Protein AF-A0A922LYB0-F1 (afdb_monomer_lite)

Structure (mmCIF, N/CA/C/O backbone):
data_AF-A0A922LYB0-F1
#
_entry.id   AF-A0A922LYB0-F1
#
loop_
_atom_site.group_PDB
_atom_site.id
_atom_site.type_symbol
_atom_site.label_atom_id
_atom_site.label_alt_id
_atom_site.label_comp_id
_atom_site.label_asym_id
_atom_site.label_entity_id
_atom_site.label_seq_id
_atom_site.pdbx_PDB_ins_code
_atom_site.Cartn_x
_atom_site.Cartn_y
_atom_site.Cartn_z
_atom_site.occupancy
_atom_site.B_iso_or_equiv
_atom_site.auth_seq_id
_atom_site.auth_comp_id
_atom_site.auth_asym_id
_atom_site.auth_atom_id
_atom_site.pdbx_PDB_model_num
ATOM 1 N N . MET A 1 1 ? 22.687 -4.982 12.455 1.00 31.92 1 MET A N 1
ATOM 2 C CA . MET A 1 1 ? 21.720 -4.476 11.458 1.00 31.92 1 MET A CA 1
ATOM 3 C C . MET A 1 1 ? 20.537 -5.424 11.428 1.00 31.92 1 MET A C 1
ATOM 5 O O . MET A 1 1 ? 20.722 -6.570 11.057 1.00 31.92 1 MET A O 1
ATOM 9 N N . HIS A 1 2 ? 19.371 -5.005 11.917 1.00 28.06 2 HIS A N 1
ATOM 10 C CA . HIS A 1 2 ? 18.140 -5.782 11.751 1.00 28.06 2 HIS A CA 1
ATOM 11 C C . HIS A 1 2 ? 17.464 -5.280 10.472 1.00 28.06 2 HIS A C 1
ATOM 13 O O . HIS A 1 2 ? 16.935 -4.170 10.468 1.00 28.06 2 HIS A O 1
ATOM 19 N N . SER A 1 3 ? 17.531 -6.056 9.390 1.00 25.55 3 SER A N 1
ATOM 20 C CA . SER A 1 3 ? 16.817 -5.765 8.145 1.00 25.55 3 SER A CA 1
ATOM 21 C C . SER A 1 3 ? 15.318 -5.923 8.392 1.00 25.55 3 SER A C 1
ATOM 23 O O . SER A 1 3 ? 14.852 -7.018 8.704 1.00 25.55 3 SER A O 1
ATOM 25 N N . ARG A 1 4 ? 14.558 -4.829 8.303 1.00 30.48 4 ARG A N 1
ATOM 26 C CA . ARG A 1 4 ? 13.092 -4.863 8.330 1.00 30.48 4 ARG A CA 1
ATOM 27 C C . ARG A 1 4 ? 12.594 -4.642 6.908 1.00 30.48 4 ARG A C 1
ATOM 29 O O . ARG A 1 4 ? 12.664 -3.530 6.399 1.00 30.48 4 ARG A O 1
ATOM 36 N N . PHE A 1 5 ? 12.122 -5.714 6.281 1.00 28.88 5 PHE A N 1
ATOM 37 C CA . PHE A 1 5 ? 11.333 -5.635 5.056 1.00 28.88 5 PHE A CA 1
ATOM 38 C C . PHE A 1 5 ? 9.981 -4.992 5.386 1.00 28.88 5 PHE A C 1
ATOM 40 O O . PHE A 1 5 ? 9.354 -5.355 6.384 1.00 28.88 5 PHE A O 1
ATOM 47 N N . ALA A 1 6 ? 9.549 -4.027 4.578 1.00 33.66 6 ALA A N 1
ATOM 48 C CA . ALA A 1 6 ? 8.238 -3.400 4.686 1.00 33.66 6 ALA A CA 1
ATOM 49 C C . ALA A 1 6 ? 7.441 -3.691 3.408 1.00 33.66 6 ALA A C 1
ATOM 51 O O . ALA A 1 6 ? 7.936 -3.476 2.305 1.00 33.66 6 ALA A O 1
ATOM 52 N N . ILE A 1 7 ? 6.221 -4.199 3.576 1.00 35.59 7 ILE A N 1
ATOM 53 C CA . ILE A 1 7 ? 5.242 -4.470 2.516 1.00 35.59 7 ILE A CA 1
ATOM 54 C C . ILE A 1 7 ? 4.120 -3.445 2.696 1.00 35.59 7 ILE A C 1
ATOM 56 O O . ILE A 1 7 ? 3.680 -3.235 3.830 1.00 35.59 7 ILE A O 1
ATOM 60 N N . TYR A 1 8 ? 3.676 -2.794 1.617 1.00 45.62 8 TYR A N 1
ATOM 61 C CA . TYR A 1 8 ? 2.630 -1.768 1.683 1.00 45.62 8 TYR A CA 1
ATOM 62 C C . TYR A 1 8 ? 1.372 -2.158 0.901 1.00 45.62 8 TYR A C 1
ATOM 64 O O . TYR A 1 8 ? 1.449 -2.764 -0.166 1.00 45.62 8 TYR A O 1
ATOM 72 N N . TRP A 1 9 ? 0.218 -1.780 1.456 1.00 37.12 9 TRP A N 1
ATOM 73 C CA . TRP A 1 9 ? -1.124 -2.136 0.997 1.00 37.12 9 TRP A CA 1
ATOM 74 C C . TRP A 1 9 ? -1.764 -0.965 0.237 1.00 37.12 9 TRP A C 1
ATOM 76 O O . TRP A 1 9 ? -1.878 0.131 0.787 1.00 37.12 9 TRP A O 1
ATOM 86 N N . ARG A 1 10 ? -2.239 -1.188 -0.997 1.00 45.41 10 ARG A N 1
ATOM 87 C CA . ARG A 1 10 ? -3.185 -0.285 -1.682 1.00 45.41 10 ARG A CA 1
ATOM 88 C C . ARG A 1 10 ? -4.601 -0.848 -1.478 1.00 45.41 10 ARG A C 1
ATOM 90 O O . ARG A 1 10 ? -4.897 -1.965 -1.894 1.00 45.41 10 ARG A O 1
ATOM 97 N N . ASN A 1 11 ? -5.464 -0.127 -0.765 1.00 40.22 11 ASN A N 1
ATOM 98 C CA . ASN A 1 11 ? -6.823 -0.597 -0.475 1.00 40.22 11 ASN A CA 1
ATOM 99 C C . ASN A 1 11 ? -7.626 -0.748 -1.774 1.00 40.22 11 ASN A C 1
ATOM 101 O O . ASN A 1 11 ? -7.844 0.242 -2.469 1.00 40.22 11 ASN A O 1
ATOM 105 N N . GLN A 1 12 ? -8.092 -1.963 -2.067 1.00 41.19 12 GLN A N 1
ATOM 106 C CA . GLN A 1 12 ? -9.251 -2.180 -2.934 1.00 41.19 12 GLN A CA 1
ATOM 107 C C . GLN A 1 12 ? -10.517 -2.147 -2.063 1.00 41.19 12 GLN A C 1
ATOM 109 O O . GLN A 1 12 ? -10.463 -2.435 -0.870 1.00 41.19 12 GLN A O 1
ATOM 114 N N . GLY A 1 13 ? -11.611 -1.640 -2.622 1.00 40.03 13 GLY A N 1
ATOM 115 C CA . GLY A 1 13 ? -12.689 -0.998 -1.870 1.00 40.03 13 GLY A CA 1
ATOM 116 C C . GLY A 1 13 ? -13.503 -1.849 -0.920 1.00 40.03 13 GLY A C 1
ATOM 117 O O . GLY A 1 13 ? -13.759 -3.013 -1.182 1.00 40.03 13 GLY A O 1
ATOM 118 N N . MET A 1 14 ? -14.002 -1.184 0.131 1.00 38.34 14 MET A N 1
ATOM 119 C CA . MET A 1 14 ? -15.242 -1.569 0.804 1.00 38.34 14 MET A CA 1
ATOM 120 C C . MET A 1 14 ? -15.781 -0.458 1.729 1.00 38.34 14 MET A C 1
ATOM 122 O O . MET A 1 14 ? -15.806 -0.604 2.941 1.00 38.34 14 MET A O 1
ATOM 126 N N . PHE A 1 15 ? -16.226 0.681 1.185 1.00 37.34 15 PHE A N 1
ATOM 127 C CA . PHE A 1 15 ? -17.089 1.611 1.940 1.00 37.34 15 PHE A CA 1
ATOM 128 C C . PHE A 1 15 ? -18.103 2.289 1.011 1.00 37.34 15 PHE A C 1
ATOM 130 O O . PHE A 1 15 ? -18.054 3.494 0.772 1.00 37.34 15 PHE A O 1
ATOM 137 N N . LEU A 1 16 ? -19.050 1.510 0.487 1.00 33.12 16 LEU A N 1
ATOM 138 C CA . LEU A 1 16 ? -20.267 2.046 -0.118 1.00 33.12 16 LEU A CA 1
ATOM 139 C C . LEU A 1 16 ? -21.447 1.837 0.838 1.00 33.12 16 LEU A C 1
ATOM 141 O O . LEU A 1 16 ? -21.749 0.727 1.252 1.00 33.12 16 LEU A O 1
ATOM 145 N N . GLN A 1 17 ? -22.098 2.957 1.167 1.00 34.06 17 GLN A N 1
ATOM 146 C CA . GLN A 1 17 ? -23.396 3.070 1.840 1.00 34.06 17 GLN A CA 1
ATOM 147 C C . GLN A 1 17 ? -23.533 2.462 3.246 1.00 34.06 17 GLN A C 1
ATOM 149 O O . GLN A 1 17 ? -24.364 1.598 3.492 1.00 34.06 17 GLN A O 1
ATOM 154 N N . HIS A 1 18 ? -22.912 3.100 4.237 1.00 36.12 18 HIS A N 1
ATOM 155 C CA . HIS A 1 18 ? -23.621 3.298 5.503 1.00 36.12 18 HIS A CA 1
ATOM 156 C C . HIS A 1 18 ? -23.887 4.790 5.677 1.00 36.12 18 HIS A C 1
ATOM 158 O O . HIS A 1 18 ? -23.018 5.562 6.075 1.00 36.12 18 HIS A O 1
ATOM 164 N N . ARG A 1 19 ? -25.119 5.217 5.359 1.00 34.50 19 ARG A N 1
ATOM 165 C CA . ARG A 1 19 ? -25.662 6.456 5.926 1.00 34.50 19 ARG A CA 1
ATOM 166 C C . ARG A 1 19 ? -25.546 6.306 7.439 1.00 34.50 19 ARG A C 1
ATOM 168 O O . ARG A 1 19 ? -26.261 5.501 8.030 1.00 34.50 19 ARG A O 1
ATOM 175 N N . LEU A 1 20 ? -24.627 7.045 8.046 1.00 39.22 20 LEU A N 1
ATOM 176 C CA . LEU A 1 20 ? -24.441 7.063 9.487 1.00 39.22 20 LEU A CA 1
ATOM 177 C C . LEU A 1 20 ? -25.638 7.781 10.133 1.00 39.22 20 LEU A C 1
ATOM 179 O O . LEU A 1 20 ? -25.594 8.965 10.463 1.00 39.22 20 LEU A O 1
ATOM 183 N N . CYS A 1 21 ? -26.753 7.069 10.277 1.00 39.28 21 CYS A N 1
ATOM 184 C CA . CYS A 1 21 ? -27.840 7.468 11.160 1.00 39.28 21 CYS A CA 1
ATOM 185 C C . CYS A 1 21 ? -27.384 7.199 12.599 1.00 39.28 21 CYS A C 1
ATOM 187 O O . CYS A 1 21 ? -27.633 6.140 13.164 1.00 39.28 21 CYS A O 1
ATOM 189 N N . PHE A 1 22 ? -26.673 8.164 13.183 1.00 46.34 22 PHE A N 1
ATOM 190 C CA . PHE A 1 22 ? -26.037 8.045 14.500 1.00 46.34 22 PHE A CA 1
ATOM 191 C C . PHE A 1 22 ? -26.995 8.033 15.703 1.00 46.34 22 PHE A C 1
ATOM 193 O O . PHE A 1 22 ? -26.540 7.906 16.834 1.00 46.34 22 PHE A O 1
ATOM 200 N N . TYR A 1 23 ? -28.307 8.142 15.497 1.00 42.81 23 TYR A N 1
ATOM 201 C CA . TYR A 1 23 ? -29.282 8.129 16.585 1.00 42.81 23 TYR A CA 1
ATOM 202 C C . TYR A 1 23 ? -30.395 7.131 16.287 1.00 42.81 23 TYR A C 1
ATOM 204 O O . TYR A 1 23 ? -31.347 7.434 15.572 1.00 42.81 23 TYR A O 1
ATOM 212 N N . SER A 1 24 ? -30.287 5.940 16.875 1.00 48.44 24 SER A N 1
ATOM 213 C CA . SER A 1 24 ? -31.458 5.095 17.085 1.00 48.44 24 SER A CA 1
ATOM 214 C C . SER A 1 24 ? -32.202 5.638 18.304 1.00 48.44 24 SER A C 1
ATOM 216 O O . SER A 1 24 ? -31.702 5.598 19.428 1.00 48.44 24 SER A O 1
ATOM 218 N N . SER A 1 25 ? -33.400 6.173 18.087 1.00 50.69 25 SER A N 1
ATOM 219 C CA . SER A 1 25 ? -34.312 6.650 19.135 1.00 50.69 25 SER A CA 1
ATOM 220 C C . SER A 1 25 ? -34.887 5.522 20.007 1.00 50.69 25 SER A C 1
ATOM 222 O O . SER A 1 25 ? -35.575 5.806 20.985 1.00 50.69 25 SER A O 1
ATOM 224 N N . ASN A 1 26 ? -34.576 4.259 19.695 1.00 54.84 26 ASN A N 1
ATOM 225 C CA . ASN A 1 26 ? -35.117 3.069 20.353 1.00 54.84 26 ASN A CA 1
ATOM 226 C C . ASN A 1 26 ? -34.133 2.384 21.318 1.00 54.84 26 ASN A C 1
ATOM 228 O O . ASN A 1 26 ? -34.298 1.202 21.618 1.00 54.84 26 ASN A O 1
ATOM 232 N N . HIS A 1 27 ? -33.118 3.093 21.828 1.00 60.72 27 HIS A N 1
ATOM 233 C CA . HIS A 1 27 ? -32.216 2.490 22.811 1.00 60.72 27 HIS A CA 1
ATOM 234 C C . HIS A 1 27 ? -32.920 2.204 24.139 1.00 60.72 27 HIS A C 1
ATOM 236 O O . HIS A 1 27 ? -33.494 3.127 24.728 1.00 60.72 27 HIS A O 1
ATOM 242 N N . PRO A 1 28 ? -32.873 0.954 24.647 1.00 62.91 28 PRO A N 1
ATOM 243 C CA . PRO A 1 28 ? -33.401 0.650 25.965 1.00 62.91 28 PRO A CA 1
ATOM 244 C C . PRO A 1 28 ? -32.668 1.510 26.995 1.00 62.91 28 PRO A C 1
ATOM 246 O O . PRO A 1 28 ? -31.439 1.549 27.031 1.00 62.91 28 PRO A O 1
ATOM 249 N N . LYS A 1 29 ? -33.431 2.241 27.814 1.00 70.00 29 LYS A N 1
ATOM 250 C CA . LYS A 1 29 ? -32.870 3.112 28.851 1.00 70.00 29 LYS A CA 1
ATOM 251 C C . LYS A 1 29 ? -32.086 2.260 29.843 1.00 70.00 29 LYS A C 1
ATOM 253 O O . LYS A 1 29 ? -32.677 1.532 30.637 1.00 70.00 29 LYS A O 1
ATOM 258 N N . GLN A 1 30 ? -30.764 2.366 29.800 1.00 77.94 30 GLN A N 1
ATOM 259 C CA . GLN A 1 30 ? -29.882 1.734 30.766 1.00 77.94 30 GLN A CA 1
ATOM 260 C C . GLN A 1 30 ? -29.526 2.731 31.871 1.00 77.94 30 GLN A C 1
ATOM 262 O O . GLN A 1 30 ? -29.163 3.875 31.592 1.00 77.94 30 GLN A O 1
ATOM 267 N N . SER A 1 31 ? -29.588 2.291 33.129 1.00 81.94 31 SER A N 1
ATOM 268 C CA . SER A 1 31 ? -29.067 3.077 34.247 1.00 81.94 31 SER A CA 1
ATOM 269 C C . SER A 1 31 ? -27.569 3.355 34.059 1.00 81.94 31 SER A C 1
ATOM 271 O O . SER A 1 31 ? -26.830 2.448 33.652 1.00 81.94 31 SER A O 1
ATOM 273 N N . PRO A 1 32 ? -27.097 4.577 34.366 1.00 84.94 32 PRO A N 1
ATOM 274 C CA . PRO A 1 32 ? -25.689 4.908 34.299 1.00 84.94 32 PRO A CA 1
ATOM 275 C C . PRO A 1 32 ? -24.915 4.066 35.302 1.00 84.94 32 PRO A C 1
ATOM 277 O O . PRO A 1 32 ? -25.328 3.872 36.445 1.00 84.94 32 PRO A O 1
ATOM 280 N N . THR A 1 33 ? -23.770 3.573 34.859 1.00 87.75 33 THR A N 1
ATOM 281 C CA . THR A 1 33 ? -22.806 2.894 35.714 1.00 87.75 33 THR A CA 1
ATOM 282 C C . THR A 1 33 ? -21.529 3.698 35.681 1.00 87.75 33 THR A C 1
ATOM 284 O O . THR A 1 33 ? -21.101 4.129 34.610 1.00 87.75 33 THR A O 1
ATOM 287 N N . TYR A 1 34 ? -20.909 3.855 36.836 1.00 87.56 34 TYR A N 1
ATOM 288 C CA . TYR A 1 34 ? -19.637 4.538 36.968 1.00 87.56 34 TYR A CA 1
ATOM 289 C C . TYR A 1 34 ? -18.588 3.545 37.447 1.00 87.56 34 TYR A C 1
ATOM 291 O O . TYR A 1 34 ? -18.919 2.604 38.168 1.00 87.56 34 TYR A O 1
ATOM 299 N N . ASN A 1 35 ? -17.346 3.736 37.016 1.00 90.44 35 ASN A N 1
ATOM 300 C CA . ASN A 1 35 ? -16.232 2.942 37.513 1.00 90.44 35 ASN A CA 1
ATOM 301 C C . ASN A 1 35 ? -15.737 3.427 38.889 1.00 90.44 35 ASN A C 1
ATOM 303 O O . ASN A 1 35 ? -16.306 4.343 39.488 1.00 90.44 35 ASN A O 1
ATOM 307 N N . GLU A 1 36 ? -14.635 2.842 39.357 1.00 90.69 36 GLU A N 1
ATOM 308 C CA . GLU A 1 36 ? -14.007 3.096 40.659 1.00 90.69 36 GLU A CA 1
ATOM 309 C C . GLU A 1 36 ? -13.679 4.580 40.899 1.00 90.69 36 GLU A C 1
ATOM 311 O O . GLU A 1 36 ? -13.681 5.042 42.040 1.00 90.69 36 GLU A O 1
ATOM 316 N N . VAL A 1 37 ? -13.414 5.324 39.821 1.00 90.50 37 VAL A N 1
ATOM 317 C CA . VAL A 1 37 ? -13.023 6.744 39.821 1.00 90.50 37 VAL A CA 1
ATOM 318 C C . VAL A 1 37 ? -14.114 7.648 39.239 1.00 90.50 37 VAL A C 1
ATOM 320 O O . VAL A 1 37 ? -13.841 8.747 38.756 1.00 90.50 37 VAL A O 1
ATOM 323 N N . ASN A 1 38 ? -15.369 7.192 39.291 1.00 88.81 38 ASN A N 1
ATOM 324 C CA . ASN A 1 38 ? -16.551 7.975 38.927 1.00 88.81 38 ASN A CA 1
ATOM 325 C C . ASN A 1 38 ? -16.579 8.431 37.447 1.00 88.81 38 ASN A C 1
ATOM 327 O O . ASN A 1 38 ? -17.123 9.485 37.096 1.00 88.81 38 ASN A O 1
ATOM 331 N N . ILE A 1 39 ? -15.998 7.627 36.549 1.00 88.69 39 ILE A N 1
ATOM 332 C CA . ILE A 1 39 ? -16.114 7.792 35.094 1.00 88.69 39 ILE A CA 1
ATOM 333 C C . ILE A 1 39 ? -17.348 7.034 34.615 1.00 88.69 39 ILE A C 1
ATOM 335 O O . ILE A 1 39 ? -17.502 5.847 34.897 1.00 88.69 39 ILE A O 1
ATOM 339 N N . LEU A 1 40 ? -18.220 7.726 33.876 1.00 88.12 40 LEU A N 1
ATOM 340 C CA . LEU A 1 40 ? -19.405 7.124 33.271 1.00 88.12 40 LEU A CA 1
ATOM 341 C C . LEU A 1 40 ? -18.981 6.075 32.244 1.00 88.12 40 LEU A C 1
ATOM 343 O O . LEU A 1 40 ? -18.269 6.380 31.286 1.00 88.12 40 LEU A O 1
ATOM 347 N N . MET A 1 41 ? -19.466 4.855 32.426 1.00 89.12 41 MET A N 1
ATOM 348 C CA . MET A 1 41 ? -19.241 3.772 31.487 1.00 89.12 41 MET A CA 1
ATOM 349 C C . MET A 1 41 ? -20.166 3.899 30.278 1.00 89.12 41 MET A C 1
ATOM 351 O O . MET A 1 41 ? -21.318 4.322 30.386 1.00 89.12 41 MET A O 1
ATOM 355 N N . ILE A 1 42 ? -19.656 3.471 29.127 1.00 88.75 42 ILE A N 1
ATOM 356 C CA . ILE A 1 42 ? -20.433 3.296 27.898 1.00 88.75 42 ILE A CA 1
ATOM 357 C C . ILE A 1 42 ? -21.551 2.258 28.082 1.00 88.75 42 ILE A C 1
ATOM 359 O O . ILE A 1 42 ? -21.529 1.465 29.036 1.00 88.75 42 ILE A O 1
ATOM 363 N N . ASP A 1 43 ? -22.512 2.262 27.157 1.00 88.56 43 ASP A N 1
ATOM 364 C CA . ASP A 1 43 ? -23.607 1.289 27.104 1.00 88.56 43 ASP A CA 1
ATOM 365 C C . ASP A 1 43 ? -23.107 -0.168 27.147 1.00 88.56 43 ASP A C 1
ATOM 367 O O . ASP A 1 43 ? -22.029 -0.496 26.644 1.00 88.56 43 ASP A O 1
ATOM 371 N N . ARG A 1 44 ? -23.876 -1.066 27.770 1.00 86.62 44 ARG A N 1
ATOM 372 C CA . ARG A 1 44 ? -23.458 -2.462 27.991 1.00 86.62 44 ARG A CA 1
ATOM 373 C C . ARG A 1 44 ? -23.466 -3.289 26.721 1.00 86.62 44 ARG A C 1
ATOM 375 O O . ARG A 1 44 ? -22.632 -4.184 26.598 1.00 86.62 44 ARG A O 1
ATOM 382 N N . ASN A 1 45 ? -24.364 -3.025 25.781 1.00 83.06 45 ASN A N 1
ATOM 383 C CA . ASN A 1 45 ? -24.320 -3.705 24.488 1.00 83.06 45 ASN A CA 1
ATOM 384 C C . ASN A 1 45 ? -23.083 -3.248 23.722 1.00 83.06 45 ASN A C 1
ATOM 386 O O . ASN A 1 45 ? -22.342 -4.076 23.202 1.00 83.06 45 ASN A O 1
ATOM 390 N N . PHE A 1 46 ? -22.795 -1.947 23.763 1.00 85.19 46 PHE A N 1
ATOM 391 C CA . PHE A 1 46 ? -21.585 -1.391 23.167 1.00 85.19 46 PHE A CA 1
ATOM 392 C C . PHE A 1 46 ? -20.305 -1.969 23.807 1.00 85.19 46 PHE A C 1
ATOM 394 O O . PHE A 1 46 ? -19.395 -2.396 23.100 1.00 85.19 46 PHE A O 1
ATOM 401 N N . GLN A 1 47 ? -20.265 -2.098 25.138 1.00 87.00 47 GLN A N 1
ATOM 402 C CA . GLN A 1 47 ? -19.169 -2.757 25.859 1.00 87.00 47 GLN A CA 1
ATOM 403 C C . GLN A 1 47 ? -18.982 -4.217 25.424 1.00 87.00 47 GLN A C 1
ATOM 405 O O . GLN A 1 47 ? -17.850 -4.641 25.201 1.00 87.00 47 GLN A O 1
ATOM 410 N N . LYS A 1 48 ? -20.083 -4.963 25.264 1.00 83.25 48 LYS A N 1
ATOM 411 C CA . LYS A 1 48 ? -20.046 -6.354 24.805 1.00 83.25 48 LYS A CA 1
ATOM 412 C C . LYS A 1 48 ? -19.443 -6.461 23.409 1.00 83.25 48 LYS A C 1
ATOM 414 O O . LYS A 1 48 ? -18.590 -7.303 23.189 1.00 83.25 48 LYS A O 1
ATOM 419 N N . VAL A 1 49 ? -19.836 -5.591 22.484 1.00 81.81 49 VAL A N 1
ATOM 420 C CA . VAL A 1 49 ? -19.309 -5.636 21.113 1.00 81.81 49 VAL A CA 1
ATOM 421 C C . VAL A 1 49 ? -17.821 -5.263 21.059 1.00 81.81 49 VAL A C 1
ATOM 423 O O . VAL A 1 49 ? -17.048 -5.879 20.326 1.00 81.81 49 VAL A O 1
ATOM 426 N N . LEU A 1 50 ? -17.393 -4.274 21.851 1.00 83.44 50 LEU A N 1
ATOM 427 C CA . LEU A 1 50 ? -15.993 -3.844 21.878 1.00 83.44 50 LEU A CA 1
ATOM 428 C C . LEU A 1 50 ? -15.063 -4.835 22.586 1.00 83.44 50 LEU A C 1
ATOM 430 O O . LEU A 1 50 ? -13.949 -5.067 22.120 1.00 83.44 50 LEU A O 1
ATOM 434 N N . PHE A 1 51 ? -15.496 -5.371 23.727 1.00 83.38 51 PHE A N 1
ATOM 435 C CA . PHE A 1 51 ? -14.620 -6.058 24.681 1.00 83.38 51 PHE A CA 1
ATOM 436 C C . PHE A 1 51 ? -15.048 -7.492 24.998 1.00 83.38 51 PHE A C 1
ATOM 438 O O . PHE A 1 51 ? -14.468 -8.094 25.898 1.00 83.38 51 PHE A O 1
ATOM 445 N N . ASP A 1 52 ? -16.088 -8.003 24.336 1.00 83.62 52 ASP A N 1
ATOM 446 C CA . ASP A 1 52 ? -16.706 -9.309 24.610 1.00 83.62 52 ASP A CA 1
ATOM 447 C C . ASP A 1 52 ? -17.051 -9.523 26.096 1.00 83.62 52 ASP A C 1
ATOM 449 O O . ASP A 1 52 ? -17.006 -10.619 26.649 1.00 83.62 52 ASP A O 1
ATOM 453 N N . CYS A 1 53 ? -17.367 -8.430 26.797 1.00 85.00 53 CYS A N 1
ATOM 454 C CA . CYS A 1 53 ? -17.701 -8.473 28.210 1.00 85.00 53 CYS A CA 1
ATOM 455 C C . CYS A 1 53 ? -18.667 -7.360 28.604 1.00 85.00 53 CYS A C 1
ATOM 457 O O . CYS A 1 53 ? -18.756 -6.305 27.975 1.00 85.00 53 CYS A O 1
ATOM 459 N N . GLN A 1 54 ? -19.392 -7.599 29.691 1.00 88.19 54 GLN A N 1
ATOM 460 C CA . GLN A 1 54 ? -20.248 -6.609 30.328 1.00 88.19 54 GLN A CA 1
ATOM 461 C C . GLN A 1 54 ? -19.882 -6.554 31.802 1.00 88.19 54 GLN A C 1
ATOM 463 O O . GLN A 1 54 ? -19.887 -7.578 32.486 1.00 88.19 54 GLN A O 1
ATOM 468 N N . LYS A 1 55 ? -19.551 -5.359 32.294 1.00 87.00 55 LYS A N 1
ATOM 469 C CA . LYS A 1 55 ? -19.190 -5.155 33.698 1.00 87.00 55 LYS A CA 1
ATOM 470 C C . LYS A 1 55 ? -20.185 -4.210 34.349 1.00 87.00 55 LYS A C 1
ATOM 472 O O . LYS A 1 55 ? -20.362 -3.075 33.915 1.00 87.00 55 LYS A O 1
ATOM 477 N N . TYR A 1 56 ? -20.860 -4.714 35.372 1.00 84.06 56 TYR A N 1
ATOM 478 C CA . TYR A 1 56 ? -21.907 -3.988 36.089 1.00 84.06 56 TYR A CA 1
ATOM 479 C C . TYR A 1 56 ? -21.425 -3.475 37.439 1.00 84.06 56 TYR A C 1
ATOM 481 O O . TYR A 1 56 ? -21.864 -2.413 37.868 1.00 84.06 56 TYR A O 1
ATOM 489 N N . ASP A 1 57 ? -20.514 -4.213 38.068 1.00 84.75 57 ASP A N 1
ATOM 490 C CA . ASP A 1 57 ? -19.992 -3.900 39.388 1.00 84.75 57 ASP A CA 1
ATOM 491 C C . ASP A 1 57 ? -18.571 -3.347 39.288 1.00 84.75 57 ASP A C 1
ATOM 493 O O . ASP A 1 57 ? -17.698 -3.935 38.639 1.00 84.75 57 ASP A O 1
ATOM 497 N N . TYR A 1 58 ? -18.362 -2.205 39.926 1.00 86.94 58 TYR A N 1
ATOM 498 C CA . TYR A 1 58 ? -17.084 -1.521 40.022 1.00 86.94 58 TYR A CA 1
ATOM 499 C C . TYR A 1 58 ? -16.851 -1.215 41.492 1.00 86.94 58 TYR A C 1
ATOM 501 O O . TYR A 1 58 ? -17.724 -0.680 42.180 1.00 86.94 58 TYR A O 1
ATOM 509 N N . GLN A 1 59 ? -15.670 -1.581 41.979 1.00 87.69 59 GLN A N 1
ATOM 510 C CA . GLN A 1 59 ? -15.328 -1.355 43.378 1.00 87.69 59 GLN A CA 1
ATOM 511 C C . GLN A 1 59 ? -15.189 0.148 43.639 1.00 87.69 59 GLN A C 1
ATOM 513 O O . GLN A 1 59 ? -15.109 0.955 42.717 1.00 87.69 59 GLN A O 1
ATOM 518 N N . LYS A 1 60 ? -15.161 0.566 44.902 1.00 86.06 60 LYS A N 1
ATOM 519 C CA . LYS A 1 60 ? -14.774 1.948 45.211 1.00 86.06 60 LYS A CA 1
ATOM 520 C C . LYS A 1 60 ? -13.262 2.097 45.047 1.00 86.06 60 LYS A C 1
ATOM 522 O O . LYS A 1 60 ? -12.526 1.157 45.343 1.00 86.06 60 LYS A O 1
ATOM 527 N N . ALA A 1 61 ? -12.808 3.273 44.612 1.00 89.00 61 ALA A N 1
ATOM 528 C CA . ALA A 1 61 ? -11.387 3.609 44.626 1.00 89.00 61 ALA A CA 1
ATOM 529 C C . ALA A 1 61 ? -10.772 3.373 46.018 1.00 89.00 61 ALA A C 1
ATOM 531 O O . ALA A 1 61 ? -11.412 3.628 47.043 1.00 89.00 61 ALA A O 1
ATOM 532 N N . SER A 1 62 ? -9.525 2.896 46.044 1.00 92.62 62 SER A N 1
ATOM 533 C CA . SER A 1 62 ? -8.767 2.749 47.287 1.00 92.62 62 SER A CA 1
ATOM 534 C C . SER A 1 62 ? -8.427 4.115 47.893 1.00 92.62 62 SER A C 1
ATOM 536 O O . SER A 1 62 ? -8.524 5.154 47.230 1.00 92.62 62 SER A O 1
ATOM 538 N N . PHE A 1 63 ? -8.006 4.125 49.158 1.00 91.69 63 PHE A N 1
ATOM 539 C CA . PHE A 1 63 ? -7.633 5.359 49.850 1.00 91.69 63 PHE A CA 1
ATOM 540 C C . PHE A 1 63 ? -6.462 6.079 49.163 1.00 91.69 63 PHE A C 1
ATOM 542 O O . PHE A 1 63 ? -6.482 7.300 49.021 1.00 91.69 63 PHE A O 1
ATOM 549 N N . GLU A 1 64 ? -5.481 5.324 48.671 1.00 94.12 64 GLU A N 1
ATOM 550 C CA . GLU A 1 64 ? -4.303 5.849 47.973 1.00 94.12 64 GLU A CA 1
ATOM 551 C C . GLU A 1 64 ? -4.703 6.540 46.665 1.00 94.12 64 GLU A C 1
ATOM 553 O O . GLU A 1 64 ? -4.228 7.636 46.366 1.00 94.12 64 GLU A O 1
ATOM 558 N N . ILE A 1 65 ? -5.630 5.934 45.913 1.00 92.06 65 ILE A N 1
ATOM 559 C CA . ILE A 1 65 ? -6.176 6.524 44.686 1.00 92.06 65 ILE A CA 1
ATOM 560 C C . ILE A 1 65 ? -6.923 7.818 45.023 1.00 92.06 65 ILE A C 1
ATOM 562 O O . ILE A 1 65 ? -6.676 8.846 44.398 1.00 92.06 65 ILE A O 1
ATOM 566 N N . LEU A 1 66 ? -7.797 7.800 46.035 1.00 91.44 66 LEU A N 1
ATOM 567 C CA . LEU A 1 66 ? -8.529 8.996 46.468 1.00 91.44 66 LEU A CA 1
ATOM 568 C C . LEU A 1 66 ? -7.578 10.141 46.846 1.00 91.44 66 LEU A C 1
ATOM 570 O O . LEU A 1 66 ? -7.803 11.283 46.445 1.00 91.44 66 LEU A O 1
ATOM 574 N N . GLN A 1 67 ? -6.499 9.841 47.573 1.00 93.00 67 GLN A N 1
ATOM 575 C CA . GLN A 1 67 ? -5.507 10.835 47.975 1.00 93.00 67 GLN A CA 1
ATOM 576 C C . GLN A 1 67 ? -4.780 11.446 46.770 1.00 93.00 67 GLN A C 1
ATOM 578 O O . GLN A 1 67 ? -4.595 12.664 46.726 1.00 93.00 67 GLN A O 1
ATOM 583 N N . GLU A 1 68 ? -4.406 10.630 45.783 1.00 95.00 68 GLU A N 1
ATOM 584 C CA . GLU A 1 68 ? -3.714 11.108 44.584 1.00 95.00 68 GLU A CA 1
ATOM 585 C C . GLU A 1 68 ? -4.620 11.983 43.707 1.00 95.00 68 GLU A C 1
ATOM 587 O O . GLU A 1 68 ? -4.209 13.061 43.275 1.00 95.00 68 GLU A O 1
ATOM 592 N N . PHE A 1 69 ? -5.883 11.591 43.507 1.00 93.75 69 PHE A N 1
ATOM 593 C CA . PHE A 1 69 ? -6.856 12.422 42.787 1.00 93.75 69 PHE A CA 1
ATOM 594 C C . PHE A 1 69 ? -7.111 13.755 43.512 1.00 93.75 69 PHE A C 1
ATOM 596 O O . PHE A 1 69 ? -7.109 14.807 42.867 1.00 93.75 69 PHE A O 1
ATOM 603 N N . CYS A 1 70 ? -7.212 13.745 44.848 1.00 92.25 70 CYS A N 1
ATOM 604 C CA . CYS A 1 70 ? -7.276 14.968 45.656 1.00 92.25 70 CYS A CA 1
ATOM 605 C C . CYS A 1 70 ? -6.033 15.852 45.473 1.00 92.25 70 CYS A C 1
ATOM 607 O O . CYS A 1 70 ? -6.164 17.064 45.303 1.00 92.25 70 CYS A O 1
ATOM 609 N N . ARG A 1 71 ? -4.830 15.262 45.463 1.00 95.12 71 ARG A N 1
ATOM 610 C CA . ARG A 1 71 ? -3.568 15.986 45.231 1.00 95.12 71 ARG A CA 1
ATOM 611 C C . ARG A 1 71 ? -3.530 16.650 43.851 1.00 95.12 71 ARG A C 1
ATOM 613 O O . ARG A 1 71 ? -2.980 17.740 43.717 1.00 95.12 71 ARG A O 1
ATOM 620 N N . LEU A 1 72 ? -4.121 16.008 42.843 1.00 95.75 72 LEU A N 1
ATOM 621 C CA . LEU A 1 72 ? -4.260 16.536 41.482 1.00 95.75 72 LEU A CA 1
ATOM 622 C C . LEU A 1 72 ? -5.416 17.541 41.327 1.00 95.75 72 LEU A C 1
ATOM 624 O O . LEU A 1 72 ? -5.589 18.100 40.245 1.00 95.75 72 LEU A O 1
ATOM 628 N N . GLY A 1 73 ? -6.208 17.780 42.378 1.00 93.25 73 GLY A N 1
ATOM 629 C CA . GLY A 1 73 ? -7.369 18.672 42.332 1.00 93.25 73 GLY A CA 1
ATOM 630 C C . GLY A 1 73 ? -8.550 18.111 41.532 1.00 93.25 73 GLY A C 1
ATOM 631 O O . GLY A 1 73 ? -9.378 18.879 41.043 1.00 93.25 73 GLY A O 1
ATOM 632 N N . ILE A 1 74 ? -8.632 16.788 41.370 1.00 91.00 74 ILE A N 1
ATOM 633 C CA . ILE A 1 74 ? -9.700 16.106 40.635 1.00 91.00 74 ILE A CA 1
ATOM 634 C C . ILE A 1 74 ? -10.660 15.459 41.638 1.00 91.00 74 ILE A C 1
ATOM 636 O O . ILE A 1 74 ? -10.284 14.559 42.384 1.00 91.00 74 ILE A O 1
ATOM 640 N N . ASP A 1 75 ? -11.925 15.874 41.619 1.00 87.31 75 ASP A N 1
ATOM 641 C CA . ASP A 1 75 ? -12.959 15.287 42.471 1.00 87.31 75 ASP A CA 1
ATOM 642 C C . ASP A 1 75 ? -13.626 14.073 41.803 1.00 87.31 75 ASP A C 1
ATOM 644 O O . ASP A 1 75 ? -14.290 14.174 40.764 1.00 87.31 75 ASP A O 1
ATOM 648 N N . ILE A 1 76 ? -13.452 12.912 42.434 1.00 88.75 76 ILE A N 1
ATOM 649 C CA . ILE A 1 76 ? -14.073 11.641 42.041 1.00 88.75 76 ILE A CA 1
ATOM 650 C C . ILE A 1 76 ? -15.177 11.194 43.010 1.00 88.75 76 ILE A C 1
ATOM 652 O O . ILE A 1 76 ? -15.806 10.165 42.781 1.00 88.75 76 ILE A O 1
ATOM 656 N N . THR A 1 77 ? -15.455 11.961 44.067 1.00 84.38 77 THR A N 1
ATOM 657 C CA . THR A 1 77 ? -16.413 11.604 45.131 1.00 84.38 77 THR A CA 1
ATOM 658 C C . THR A 1 77 ? -17.776 12.274 44.978 1.00 84.38 77 THR A C 1
ATOM 660 O O . THR A 1 77 ? -18.773 11.753 45.482 1.00 84.38 77 THR A O 1
ATOM 663 N N . SER A 1 78 ? -17.845 13.406 44.271 1.00 82.81 78 SER A N 1
ATOM 664 C CA . SER A 1 78 ? -19.106 14.113 44.049 1.00 82.81 78 SER A CA 1
ATOM 665 C C . SER A 1 78 ? -20.121 13.298 43.251 1.00 82.81 78 SER A C 1
ATOM 667 O O . SER A 1 78 ? -19.812 12.599 42.280 1.00 82.81 78 SER A O 1
ATOM 669 N N . SER A 1 79 ? -21.387 13.445 43.649 1.00 74.81 79 SER A N 1
ATOM 670 C CA . SER A 1 79 ? -22.522 12.952 42.875 1.00 74.81 79 SER A CA 1
ATOM 671 C C . SER A 1 79 ? -22.576 13.696 41.541 1.00 74.81 79 SER A C 1
ATOM 673 O O . SER A 1 79 ? -22.712 14.920 41.509 1.00 74.81 79 SER A O 1
ATOM 675 N N . ARG A 1 80 ? -22.447 12.968 40.428 1.00 70.81 80 ARG A N 1
ATOM 676 C CA . ARG A 1 80 ? -22.543 13.555 39.087 1.00 70.81 80 ARG A CA 1
ATOM 677 C C . ARG A 1 80 ? -24.000 13.656 38.655 1.00 70.81 80 ARG A C 1
ATOM 679 O O . ARG A 1 80 ? -24.817 12.792 38.962 1.00 70.81 80 ARG A O 1
ATOM 686 N N . HIS A 1 81 ? -24.313 14.689 37.874 1.00 70.62 81 HIS A N 1
ATOM 687 C CA . HIS A 1 81 ? -25.601 14.769 37.192 1.00 70.62 81 HIS A CA 1
ATOM 688 C C . HIS A 1 81 ? -25.836 13.514 36.348 1.00 70.62 81 HIS A C 1
ATOM 690 O O . HIS A 1 81 ? -24.942 13.068 35.621 1.00 70.62 81 HIS A O 1
ATOM 696 N N . TYR A 1 82 ? -27.053 12.978 36.439 1.00 70.81 82 TYR A N 1
ATOM 697 C CA . TYR A 1 82 ? -27.480 11.813 35.680 1.00 70.81 82 TYR A CA 1
ATOM 698 C C . TYR A 1 82 ? -27.290 12.076 34.182 1.00 70.81 82 TYR A C 1
ATOM 700 O O . TYR A 1 82 ? -27.929 12.957 33.604 1.00 70.81 82 TYR A O 1
ATOM 708 N N . LYS A 1 83 ? -26.390 11.316 33.559 1.00 77.94 83 LYS A N 1
ATOM 709 C CA . LYS A 1 83 ? -26.193 11.298 32.110 1.00 77.94 83 LYS A CA 1
ATOM 710 C C . LYS A 1 83 ? -26.464 9.890 31.615 1.00 77.94 83 LYS A C 1
ATOM 712 O O . LYS A 1 83 ? -25.951 8.933 32.186 1.00 77.94 83 LYS A O 1
ATOM 717 N N . ASN A 1 84 ? -27.245 9.778 30.546 1.00 79.00 84 ASN A N 1
ATOM 718 C CA . ASN A 1 84 ? -27.433 8.497 29.878 1.00 79.00 84 ASN A CA 1
ATOM 719 C C . ASN A 1 84 ? -26.078 7.999 29.347 1.00 79.00 84 ASN A C 1
ATOM 721 O O . ASN A 1 84 ? -25.306 8.818 28.830 1.00 79.00 84 ASN A O 1
ATOM 725 N N . PRO A 1 85 ? -25.781 6.693 29.453 1.00 80.25 85 PRO A N 1
ATOM 726 C CA . PRO A 1 85 ? -24.631 6.101 28.785 1.00 80.25 85 PRO A CA 1
ATOM 727 C C . PRO A 1 85 ? -24.623 6.442 27.294 1.00 80.25 85 PRO A C 1
ATOM 729 O O . PRO A 1 85 ? -25.669 6.449 26.641 1.00 80.25 85 PRO A O 1
ATOM 732 N N . LEU A 1 86 ? -23.437 6.730 26.756 1.00 78.88 86 LEU A N 1
ATOM 733 C CA . LEU A 1 86 ? -23.279 6.934 25.322 1.00 78.88 86 LEU A CA 1
ATOM 734 C C . LEU A 1 86 ? -23.531 5.606 24.602 1.00 78.88 86 LEU A C 1
ATOM 736 O O . LEU A 1 86 ? -22.922 4.588 24.940 1.00 78.88 86 LEU A O 1
ATOM 740 N N . TYR A 1 87 ? -24.395 5.656 23.593 1.00 76.44 87 TYR A N 1
ATOM 741 C CA . TYR A 1 87 ? -24.660 4.557 22.680 1.00 76.44 87 TYR A CA 1
ATOM 742 C C . TYR A 1 87 ? -24.660 5.069 21.240 1.00 76.44 87 TYR A C 1
ATOM 744 O O . TYR A 1 87 ? -25.211 6.133 20.954 1.00 76.44 87 TYR A O 1
ATOM 752 N N . PHE A 1 88 ? -24.116 4.268 20.330 1.00 77.50 88 PHE A N 1
ATOM 753 C CA . PHE A 1 88 ? -24.346 4.385 18.896 1.00 77.50 88 PHE A CA 1
ATOM 754 C C . PHE A 1 88 ? -24.403 2.990 18.274 1.00 77.50 88 PHE A C 1
ATOM 756 O O . PHE A 1 88 ? -23.810 2.043 18.789 1.00 77.50 88 PHE A O 1
ATOM 763 N N . SER A 1 89 ? -25.144 2.865 17.170 1.00 74.19 89 SER A N 1
ATOM 764 C CA . SER A 1 89 ? -25.209 1.605 16.433 1.00 74.19 89 SER A CA 1
ATOM 765 C C . SER A 1 89 ? -23.849 1.331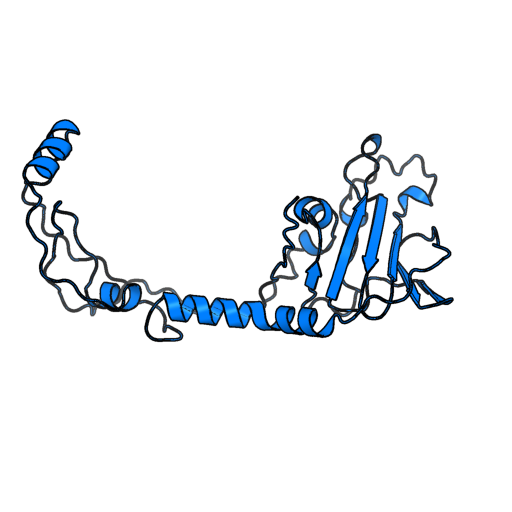 15.808 1.00 74.19 89 SER A C 1
ATOM 767 O O . SER A 1 89 ? -23.352 2.151 15.034 1.00 74.19 89 SER A O 1
ATOM 769 N N . ILE A 1 90 ? -23.256 0.188 16.138 1.00 74.88 90 ILE A N 1
ATOM 770 C CA . ILE A 1 90 ? -22.080 -0.313 15.430 1.00 74.88 90 ILE A CA 1
ATOM 771 C C . ILE A 1 90 ? -22.585 -1.015 14.161 1.00 74.88 90 ILE A C 1
ATOM 773 O O . ILE A 1 90 ? -23.623 -1.679 14.232 1.00 74.88 90 ILE A O 1
ATOM 777 N N . PRO A 1 91 ? -21.910 -0.853 13.010 1.00 79.69 91 PRO A N 1
ATOM 778 C CA . PRO A 1 91 ? -22.121 -1.720 11.857 1.00 79.69 91 PRO A CA 1
ATOM 779 C C . PRO A 1 91 ? -21.929 -3.197 12.213 1.00 79.69 91 PRO A C 1
ATOM 781 O O . PRO A 1 91 ? -21.296 -3.530 13.218 1.00 79.69 91 PRO A O 1
ATOM 784 N N . ASP A 1 92 ? -22.439 -4.082 11.366 1.00 82.31 92 ASP A N 1
ATOM 785 C CA . ASP A 1 92 ? -22.240 -5.513 11.560 1.00 82.31 92 ASP A CA 1
ATOM 786 C C . ASP A 1 92 ? -20.743 -5.849 11.552 1.00 82.31 92 ASP A C 1
ATOM 788 O O . ASP A 1 92 ? -19.982 -5.416 10.681 1.00 82.31 92 ASP A O 1
ATOM 792 N N . LEU A 1 93 ? -20.314 -6.602 12.564 1.00 85.69 93 LEU A N 1
ATOM 793 C CA . LEU A 1 93 ? -18.933 -7.042 12.685 1.00 85.69 93 LEU A CA 1
ATOM 794 C C . LEU A 1 93 ? -18.715 -8.355 11.931 1.00 85.69 93 LEU A C 1
ATOM 796 O O . LEU A 1 93 ? -19.586 -9.217 11.852 1.00 85.69 93 LEU A O 1
ATOM 800 N N . SER A 1 94 ? -17.489 -8.526 11.442 1.00 88.19 94 SER A N 1
ATOM 801 C CA . SER A 1 94 ? -17.005 -9.799 10.903 1.00 88.19 94 SER A CA 1
ATOM 802 C C . SER A 1 94 ? -16.379 -10.572 12.059 1.00 88.19 94 SER A C 1
ATOM 804 O O . SER A 1 94 ? -15.215 -10.361 12.390 1.00 88.19 94 SER A O 1
ATOM 806 N N . GLY A 1 95 ? -17.180 -11.389 12.740 1.00 86.25 95 GLY A N 1
ATOM 807 C CA . GLY A 1 95 ? -16.791 -12.080 13.973 1.00 86.25 95 GLY A CA 1
ATOM 808 C C . GLY A 1 95 ? -17.510 -11.546 15.214 1.00 86.25 95 GLY A C 1
ATOM 809 O O . GLY A 1 95 ? -18.472 -10.784 15.121 1.00 86.25 95 GLY A O 1
ATOM 810 N N . SER A 1 96 ? -17.059 -11.980 16.388 1.00 83.44 96 SER A N 1
ATOM 811 C CA . SER A 1 96 ? -17.768 -11.784 17.665 1.00 83.44 96 SER A CA 1
ATOM 812 C C . SER A 1 96 ? -17.423 -10.466 18.363 1.00 83.44 96 SER A C 1
ATOM 814 O O . SER A 1 96 ? -18.153 -10.017 19.244 1.00 83.44 96 SER A O 1
ATOM 816 N N . ASN A 1 97 ? -16.298 -9.852 17.997 1.00 81.69 97 ASN A N 1
ATOM 817 C CA . ASN A 1 97 ? -15.763 -8.651 18.634 1.00 81.69 97 ASN A CA 1
ATOM 818 C C . ASN A 1 97 ? -14.934 -7.820 17.639 1.00 81.69 97 ASN A C 1
ATOM 820 O O . ASN A 1 97 ? -14.609 -8.261 16.533 1.00 81.69 97 ASN A O 1
ATOM 824 N N . VAL A 1 98 ? -14.564 -6.602 18.044 1.00 85.12 98 VAL A N 1
ATOM 825 C CA . VAL A 1 98 ? -13.793 -5.673 17.196 1.00 85.12 98 VAL A CA 1
ATOM 826 C C . VAL A 1 98 ? -12.433 -6.234 16.791 1.00 85.12 98 VAL A C 1
ATOM 828 O O . VAL A 1 98 ? -11.992 -5.983 15.673 1.00 85.12 98 VAL A O 1
ATOM 831 N N . LYS A 1 99 ? -11.770 -7.007 17.657 1.00 86.69 99 LYS A N 1
ATOM 832 C CA . LYS A 1 99 ? -10.473 -7.604 17.321 1.00 86.69 99 LYS A CA 1
ATOM 833 C C . LYS A 1 99 ? -10.611 -8.568 16.141 1.00 86.69 99 LYS A C 1
ATOM 835 O O . LYS A 1 99 ? -9.853 -8.450 15.187 1.00 86.69 99 LYS A O 1
ATOM 840 N N . GLU A 1 100 ? -11.577 -9.482 16.191 1.00 88.81 100 GLU A N 1
ATOM 841 C CA . GLU A 1 100 ? -11.845 -10.431 15.100 1.00 88.81 100 GLU A CA 1
ATOM 842 C C . GLU A 1 100 ? -12.219 -9.719 13.799 1.00 88.81 100 GLU A C 1
ATOM 844 O O . GLU A 1 100 ? -11.705 -10.077 12.740 1.00 88.81 100 GLU A O 1
ATOM 849 N N . HIS A 1 101 ? -13.032 -8.664 13.884 1.00 88.81 101 HIS A N 1
ATOM 850 C CA . HIS A 1 101 ? -13.383 -7.862 12.715 1.00 88.81 101 HIS A CA 1
ATOM 851 C C . HIS A 1 101 ? -12.161 -7.176 12.102 1.00 88.81 101 HIS A C 1
ATOM 853 O O . HIS A 1 101 ? -11.956 -7.273 10.895 1.00 88.81 101 HIS A O 1
ATOM 859 N N . LEU A 1 102 ? -11.314 -6.538 12.915 1.00 89.88 102 LEU A N 1
ATOM 860 C CA . LEU A 1 102 ? -10.084 -5.908 12.431 1.00 89.88 102 LEU A CA 1
ATOM 861 C C . LEU A 1 102 ? -9.101 -6.936 11.864 1.00 89.88 102 LEU A C 1
ATOM 863 O O . LEU A 1 102 ? -8.490 -6.667 10.834 1.00 89.88 102 LEU A O 1
ATOM 867 N N . ASP A 1 103 ? -8.984 -8.119 12.473 1.00 92.38 103 ASP A N 1
ATOM 868 C CA . ASP A 1 103 ? -8.168 -9.216 11.943 1.00 92.38 103 ASP A CA 1
ATOM 869 C C . ASP A 1 103 ? -8.718 -9.719 10.595 1.00 92.38 103 ASP A C 1
ATOM 871 O O . ASP A 1 103 ? -7.944 -10.013 9.683 1.00 92.38 103 ASP A O 1
ATOM 875 N N . SER A 1 104 ? -10.044 -9.807 10.444 1.00 93.31 104 SER A N 1
ATOM 876 C CA . SER A 1 104 ? -10.713 -10.183 9.191 1.00 93.31 104 SER A CA 1
ATOM 877 C C . SER A 1 104 ? -10.466 -9.149 8.096 1.00 93.31 104 SER A C 1
ATOM 879 O O . SER A 1 104 ? -10.024 -9.515 7.011 1.00 93.31 104 SER A O 1
ATOM 881 N N . VAL A 1 105 ? -10.702 -7.867 8.388 1.00 91.50 105 VAL A N 1
ATOM 882 C CA . VAL A 1 105 ? -10.470 -6.758 7.450 1.00 91.50 105 VAL A CA 1
ATOM 883 C C . VAL A 1 105 ? -8.994 -6.690 7.072 1.00 91.50 105 VAL A C 1
ATOM 885 O O . VAL A 1 105 ? -8.664 -6.598 5.895 1.00 91.50 105 VAL A O 1
ATOM 888 N N . ALA A 1 106 ? -8.086 -6.808 8.044 1.00 92.94 106 ALA A N 1
ATOM 889 C CA . ALA A 1 106 ? -6.654 -6.830 7.773 1.00 92.94 106 ALA A CA 1
ATOM 890 C C . ALA A 1 106 ? -6.280 -7.992 6.848 1.00 92.94 106 ALA A C 1
ATOM 892 O O . ALA A 1 106 ? -5.551 -7.771 5.886 1.00 92.94 106 ALA A O 1
ATOM 893 N N . LYS A 1 107 ? -6.792 -9.208 7.088 1.00 92.81 107 LYS A N 1
ATOM 894 C CA . LYS A 1 107 ? -6.578 -10.370 6.206 1.00 92.81 107 LYS A CA 1
ATOM 895 C C . LYS A 1 107 ? -7.118 -10.138 4.803 1.00 92.81 107 LYS A C 1
ATOM 897 O O . LYS A 1 107 ? -6.421 -10.430 3.845 1.00 92.81 107 LYS A O 1
ATOM 902 N N . GLU A 1 108 ? -8.327 -9.611 4.678 1.00 90.62 108 GLU A N 1
ATOM 903 C CA . GLU A 1 108 ? -8.960 -9.355 3.385 1.00 90.62 108 GLU A CA 1
ATOM 904 C C . GLU A 1 108 ? -8.176 -8.327 2.567 1.00 90.62 108 GLU A C 1
ATOM 906 O O . GLU A 1 108 ? -7.772 -8.612 1.439 1.00 90.62 108 GLU A O 1
ATOM 911 N N . LEU A 1 109 ? -7.866 -7.178 3.175 1.00 87.88 109 LEU A N 1
ATOM 912 C CA . LEU A 1 109 ? -7.058 -6.130 2.552 1.00 87.88 109 LEU A CA 1
ATOM 913 C C . LEU A 1 109 ? -5.644 -6.621 2.230 1.00 87.88 109 LEU A C 1
ATOM 915 O O . LEU A 1 109 ? -5.045 -6.178 1.248 1.00 87.88 109 LEU A O 1
ATOM 919 N N . SER A 1 110 ? -5.119 -7.549 3.043 1.00 92.00 110 SER A N 1
ATOM 920 C CA . SER A 1 110 ? -3.782 -8.099 2.847 1.00 92.00 110 SER A CA 1
ATOM 921 C C . SER A 1 110 ? -3.682 -9.263 1.861 1.00 92.00 110 SER A C 1
ATOM 923 O O . SER A 1 110 ? -2.621 -9.556 1.306 1.00 92.00 110 SER A O 1
ATOM 925 N N . HIS A 1 111 ? -4.785 -9.944 1.589 1.00 91.50 111 HIS A N 1
ATOM 926 C CA . HIS A 1 111 ? -4.765 -11.183 0.819 1.00 91.50 111 HIS A CA 1
ATOM 927 C C . HIS A 1 111 ? -4.196 -11.041 -0.604 1.00 91.50 111 HIS A C 1
ATOM 929 O O . HIS A 1 111 ? -3.380 -11.883 -0.992 1.00 91.50 111 HIS A O 1
ATOM 935 N N . PRO A 1 112 ? -4.539 -9.996 -1.391 1.00 90.31 112 PRO A N 1
ATOM 936 C CA . PRO A 1 112 ? -4.029 -9.862 -2.755 1.00 90.31 112 PRO A CA 1
ATOM 937 C C . PRO A 1 112 ? -2.501 -9.784 -2.825 1.00 90.31 112 PRO A C 1
ATOM 939 O O . PRO A 1 112 ? -1.899 -10.412 -3.690 1.00 90.31 112 PRO A O 1
ATOM 942 N N . TYR A 1 113 ? -1.857 -9.077 -1.893 1.00 91.12 113 TYR A N 1
ATOM 943 C CA . TYR A 1 113 ? -0.405 -8.886 -1.936 1.00 91.12 113 TYR A CA 1
ATOM 944 C C . TYR A 1 113 ? 0.354 -10.027 -1.267 1.00 91.12 113 TYR A C 1
ATOM 946 O O . TYR A 1 113 ? 1.458 -10.338 -1.703 1.00 91.12 113 TYR A O 1
ATOM 954 N N . MET A 1 114 ? -0.241 -10.717 -0.285 1.00 92.62 114 MET A N 1
ATOM 955 C CA . MET A 1 114 ? 0.336 -11.966 0.229 1.00 92.62 114 MET A CA 1
ATOM 956 C C . MET A 1 114 ? 0.496 -12.998 -0.893 1.00 92.62 114 MET A C 1
ATOM 958 O O . MET A 1 114 ? 1.575 -13.567 -1.039 1.00 92.62 114 MET A O 1
ATOM 962 N N . LYS A 1 115 ? -0.514 -13.152 -1.762 1.00 92.06 115 LYS A N 1
ATOM 963 C CA . LYS A 1 115 ? -0.417 -14.024 -2.949 1.00 92.06 115 LYS A CA 1
ATOM 964 C C . LYS A 1 115 ? 0.712 -13.618 -3.895 1.00 92.06 115 LYS A C 1
ATOM 966 O O . LYS A 1 115 ? 1.429 -14.474 -4.405 1.00 92.06 115 LYS A O 1
ATOM 971 N N . LEU A 1 116 ? 0.875 -12.315 -4.127 1.00 92.25 116 LEU A N 1
ATOM 972 C CA . LEU A 1 116 ? 1.950 -11.787 -4.968 1.00 92.25 116 LEU A CA 1
ATOM 973 C C . LEU A 1 116 ? 3.330 -12.122 -4.389 1.00 92.25 116 LEU A C 1
ATOM 975 O O . LEU A 1 116 ? 4.201 -12.593 -5.119 1.00 92.25 116 LEU A O 1
ATOM 979 N N . LEU A 1 117 ? 3.504 -11.957 -3.077 1.00 91.50 117 LEU A N 1
ATOM 980 C CA . LEU A 1 117 ? 4.745 -12.287 -2.373 1.00 91.50 117 LEU A CA 1
ATOM 981 C C . LEU A 1 117 ? 5.051 -13.786 -2.396 1.00 91.50 117 LEU A C 1
ATOM 983 O O . LEU A 1 117 ? 6.188 -14.171 -2.658 1.00 91.50 117 LEU A O 1
ATOM 987 N N . GLU A 1 118 ? 4.043 -14.630 -2.177 1.00 91.00 118 GLU A N 1
ATOM 988 C CA . GLU A 1 118 ? 4.176 -16.090 -2.272 1.00 91.00 118 GLU A CA 1
ATOM 989 C C . GLU A 1 118 ? 4.602 -16.536 -3.680 1.00 91.00 118 GLU A C 1
ATOM 991 O O . GLU A 1 118 ? 5.345 -17.506 -3.829 1.00 91.00 118 GLU A O 1
ATOM 996 N N . SER A 1 119 ? 4.187 -15.797 -4.715 1.00 88.25 119 SER A N 1
ATOM 997 C CA . SER A 1 119 ? 4.541 -16.068 -6.114 1.00 88.25 119 SER A CA 1
ATOM 998 C C . SER A 1 119 ? 5.876 -15.465 -6.581 1.00 88.25 119 SER A C 1
ATOM 1000 O O . SER A 1 119 ? 6.302 -15.755 -7.699 1.00 88.25 119 SER A O 1
ATOM 1002 N N . PHE A 1 120 ? 6.553 -14.646 -5.761 1.00 89.06 120 PHE A N 1
ATOM 1003 C CA . PHE A 1 120 ? 7.736 -13.873 -6.180 1.00 89.06 120 PHE A CA 1
ATOM 1004 C C . PHE A 1 120 ? 8.930 -14.755 -6.588 1.00 89.06 120 PHE A C 1
ATOM 1006 O O . PHE A 1 120 ? 9.732 -14.369 -7.435 1.00 89.06 120 PHE A O 1
ATOM 1013 N N . GLY A 1 121 ? 9.024 -15.968 -6.040 1.00 87.38 121 GLY A N 1
ATOM 1014 C CA . GLY A 1 121 ? 10.022 -16.954 -6.449 1.00 87.38 121 GLY A CA 1
ATOM 1015 C C . GLY A 1 121 ? 11.473 -16.525 -6.192 1.00 87.38 121 GLY A C 1
ATOM 1016 O O . GLY A 1 121 ? 11.767 -15.723 -5.307 1.00 87.38 121 GLY A O 1
ATOM 1017 N N . SER A 1 122 ? 12.400 -17.132 -6.939 1.00 89.94 122 SER A N 1
ATOM 1018 C CA . SER A 1 122 ? 13.833 -16.807 -6.897 1.00 89.94 122 SER A CA 1
ATOM 1019 C C . SER A 1 122 ? 14.187 -15.757 -7.950 1.00 89.94 122 SER A C 1
ATOM 1021 O O . SER A 1 122 ? 13.570 -15.745 -9.015 1.00 89.94 122 SER A O 1
ATOM 1023 N N . PRO A 1 123 ? 15.186 -14.898 -7.690 1.00 89.62 123 PRO A N 1
ATOM 1024 C CA . PRO A 1 123 ? 15.535 -13.833 -8.614 1.00 89.62 123 PRO A CA 1
ATOM 1025 C C . PRO A 1 123 ? 16.128 -14.389 -9.923 1.00 89.62 123 PRO A C 1
ATOM 1027 O O . PRO A 1 123 ? 16.929 -15.328 -9.873 1.00 89.62 123 PRO A O 1
ATOM 1030 N N . PRO A 1 124 ? 15.781 -13.811 -11.088 1.00 92.88 124 PRO A N 1
ATOM 1031 C CA . PRO A 1 124 ? 16.421 -14.129 -12.360 1.00 92.88 124 PRO A CA 1
ATOM 1032 C C . PRO A 1 124 ? 17.902 -13.729 -12.363 1.00 92.88 124 PRO A C 1
ATOM 1034 O O . PRO A 1 124 ? 18.353 -12.905 -11.561 1.00 92.88 124 PRO A O 1
ATOM 1037 N N . GLU A 1 125 ? 18.657 -14.283 -13.314 1.00 92.94 125 GLU A N 1
ATOM 1038 C CA . GLU A 1 125 ? 20.065 -13.930 -13.509 1.00 92.94 125 GLU A CA 1
ATOM 1039 C C . GLU A 1 125 ? 20.242 -12.422 -13.731 1.00 92.94 125 GLU A C 1
ATOM 1041 O O . GLU A 1 125 ? 19.513 -11.791 -14.501 1.00 92.94 125 GLU A O 1
ATOM 1046 N N . LEU A 1 126 ? 21.227 -11.847 -13.037 1.00 93.88 126 LEU A N 1
ATOM 1047 C CA . LEU A 1 126 ? 21.569 -10.433 -13.140 1.00 93.88 126 LEU A CA 1
ATOM 1048 C C . LEU A 1 126 ? 22.116 -10.132 -14.547 1.00 93.88 126 LEU A C 1
ATOM 1050 O O . LEU A 1 126 ? 23.050 -10.814 -14.987 1.00 93.88 126 LEU A O 1
ATOM 1054 N N . PRO A 1 127 ? 21.602 -9.109 -15.251 1.00 94.12 127 PRO A N 1
ATOM 1055 C CA . PRO A 1 127 ? 22.132 -8.738 -16.552 1.00 94.12 127 PRO A CA 1
ATOM 1056 C C . PRO A 1 127 ? 23.574 -8.239 -16.430 1.00 94.12 127 PRO A C 1
ATOM 1058 O O . PRO A 1 127 ? 23.945 -7.518 -15.502 1.00 94.12 127 PRO A O 1
ATOM 1061 N N . LYS A 1 128 ? 24.397 -8.622 -17.407 1.00 92.56 128 LYS A N 1
ATOM 1062 C CA . LYS A 1 128 ? 25.813 -8.225 -17.478 1.00 92.56 128 LYS A CA 1
ATOM 1063 C C . LYS A 1 128 ? 26.003 -6.833 -18.076 1.00 92.56 128 LYS A C 1
ATOM 1065 O O . LYS A 1 128 ? 27.019 -6.195 -17.821 1.00 92.56 128 LYS A O 1
ATOM 1070 N N . ILE A 1 129 ? 25.050 -6.393 -18.895 1.00 92.31 129 ILE A N 1
ATOM 1071 C CA . ILE A 1 129 ? 25.079 -5.118 -19.610 1.00 92.31 129 ILE A CA 1
ATOM 1072 C C . ILE A 1 129 ? 23.747 -4.419 -19.358 1.00 92.31 129 ILE A C 1
ATOM 1074 O O . ILE A 1 129 ? 22.689 -5.012 -19.559 1.00 92.31 129 ILE A O 1
ATOM 1078 N N . TRP A 1 130 ? 23.826 -3.165 -18.925 1.00 93.19 130 TRP A N 1
ATOM 1079 C CA . TRP A 1 130 ? 22.681 -2.298 -18.674 1.00 93.19 130 TRP A CA 1
ATOM 1080 C C . TRP A 1 130 ? 22.621 -1.215 -19.750 1.00 93.19 130 TRP A C 1
ATOM 1082 O O . TRP A 1 130 ? 23.648 -0.635 -20.106 1.00 93.19 130 TRP A O 1
ATOM 1092 N N . GLU A 1 131 ? 21.428 -0.943 -20.268 1.00 91.50 131 GLU A N 1
ATOM 1093 C CA . GLU A 1 131 ? 21.184 0.139 -21.215 1.00 91.50 131 GLU A CA 1
ATOM 1094 C C . GLU A 1 131 ? 20.929 1.468 -20.491 1.00 91.50 131 GLU A C 1
ATOM 1096 O O . GLU A 1 131 ? 20.295 1.517 -19.436 1.00 91.50 131 GLU A O 1
ATOM 1101 N N . SER A 1 132 ? 21.382 2.565 -21.101 1.00 87.69 132 SER A N 1
ATOM 1102 C CA . SER A 1 132 ? 21.130 3.943 -20.653 1.00 87.69 132 SER A CA 1
ATOM 1103 C C . SER A 1 132 ? 19.942 4.602 -21.366 1.00 87.69 132 SER A C 1
ATOM 1105 O O . SER A 1 132 ? 19.741 5.814 -21.268 1.00 87.69 132 SER A O 1
ATOM 1107 N N . SER A 1 133 ? 19.157 3.806 -22.096 1.00 91.38 133 SER A N 1
ATOM 1108 C CA . SER A 1 133 ? 17.937 4.223 -22.784 1.00 91.38 133 SER A CA 1
ATOM 1109 C C . SER A 1 133 ? 16.963 4.872 -21.797 1.00 91.38 133 SER A C 1
ATOM 1111 O O . SER A 1 133 ? 16.749 4.366 -20.694 1.00 91.38 133 SER A O 1
ATOM 1113 N N . SER A 1 134 ? 16.370 6.006 -22.179 1.00 92.81 134 SER A N 1
ATOM 1114 C CA . SER A 1 134 ? 15.419 6.694 -21.307 1.00 92.81 134 SER A CA 1
ATOM 1115 C C . SER A 1 134 ? 14.107 5.917 -21.150 1.00 92.81 134 SER A C 1
ATOM 1117 O O . SER A 1 134 ? 13.610 5.317 -22.103 1.00 92.81 134 SER A O 1
ATOM 1119 N N . GLY A 1 135 ? 13.512 5.987 -19.958 1.00 94.81 135 GLY A N 1
ATOM 1120 C CA . GLY A 1 135 ? 12.339 5.207 -19.580 1.00 94.81 135 GLY A CA 1
ATOM 1121 C C . GLY A 1 135 ? 12.723 3.831 -19.049 1.00 94.81 135 GLY A C 1
ATOM 1122 O O . GLY A 1 135 ? 13.869 3.609 -18.659 1.00 94.81 135 GLY A O 1
ATOM 1123 N N . TRP A 1 136 ? 11.749 2.921 -18.994 1.00 97.50 136 TRP A N 1
ATOM 1124 C CA . TRP A 1 136 ? 11.963 1.563 -18.506 1.00 97.50 136 TRP A CA 1
ATOM 1125 C C . TRP A 1 136 ? 12.538 0.644 -19.585 1.00 97.50 136 TRP A C 1
ATOM 1127 O O . TRP A 1 136 ? 12.045 0.580 -20.713 1.00 97.50 136 TRP A O 1
ATOM 1137 N N . THR A 1 137 ? 13.533 -0.140 -19.183 1.00 97.69 137 THR A N 1
ATOM 1138 C CA . THR A 1 137 ? 14.104 -1.251 -19.946 1.00 97.69 137 THR A CA 1
ATOM 1139 C C . THR A 1 137 ? 14.011 -2.520 -19.107 1.00 97.69 137 THR A C 1
ATOM 1141 O O . THR A 1 137 ? 14.467 -2.531 -17.966 1.00 97.69 137 THR A O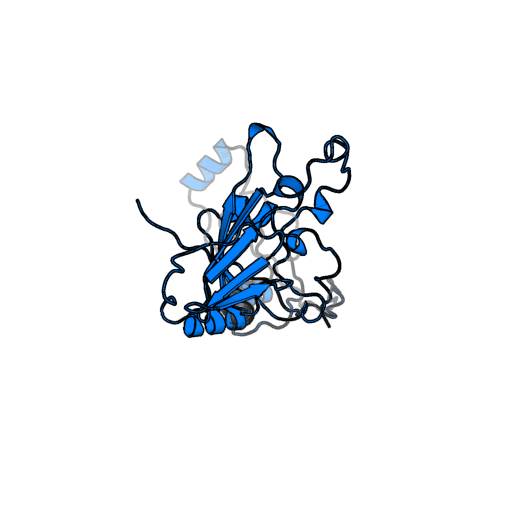 1
ATOM 1144 N N . LYS A 1 138 ? 13.417 -3.582 -19.658 1.00 97.50 138 LYS A N 1
ATOM 1145 C CA . LYS A 1 138 ? 13.366 -4.934 -19.085 1.00 97.50 138 LYS A CA 1
ATOM 1146 C C . LYS A 1 138 ? 14.539 -5.759 -19.599 1.00 97.50 138 LYS A C 1
ATOM 1148 O O . LYS A 1 138 ? 14.778 -5.784 -20.803 1.00 97.50 138 LYS A O 1
ATOM 1153 N N . TYR A 1 139 ? 15.176 -6.514 -18.715 1.00 97.12 139 TYR A N 1
ATOM 1154 C CA . TYR A 1 139 ? 16.259 -7.447 -19.003 1.00 97.12 139 TYR A CA 1
ATOM 1155 C C . TYR A 1 139 ? 15.820 -8.867 -18.663 1.00 97.12 139 TYR A C 1
ATOM 1157 O O . TYR A 1 139 ? 15.406 -9.152 -17.534 1.00 97.12 139 TYR A O 1
ATOM 1165 N N . ARG A 1 140 ? 15.930 -9.770 -19.639 1.00 92.75 140 ARG A N 1
ATOM 1166 C CA . ARG A 1 140 ? 15.639 -11.196 -19.459 1.00 92.75 140 ARG A CA 1
ATOM 1167 C C . ARG A 1 140 ? 16.660 -12.034 -20.219 1.00 92.75 140 ARG A C 1
ATOM 1169 O O . ARG A 1 140 ? 16.564 -12.183 -21.440 1.00 92.75 140 ARG A O 1
ATOM 1176 N N . GLY A 1 141 ? 17.630 -12.580 -19.486 1.00 86.31 141 GLY A N 1
ATOM 1177 C CA . GLY A 1 141 ? 18.821 -13.185 -20.082 1.00 86.31 141 GLY A CA 1
ATOM 1178 C C . GLY A 1 141 ? 19.569 -12.148 -20.922 1.00 86.31 141 GLY A C 1
ATOM 1179 O O . GLY A 1 141 ? 19.772 -11.023 -20.475 1.00 86.31 141 GLY A O 1
ATOM 1180 N N . ASP A 1 142 ? 19.890 -12.494 -22.167 1.00 85.88 142 ASP A N 1
ATOM 1181 C CA . ASP A 1 142 ? 20.596 -11.604 -23.100 1.00 85.88 142 ASP A CA 1
ATOM 1182 C C . ASP A 1 142 ? 19.666 -10.663 -23.896 1.00 85.88 142 ASP A C 1
ATOM 1184 O O . ASP A 1 142 ? 20.104 -10.015 -24.846 1.00 85.88 142 ASP A O 1
ATOM 1188 N N . LYS A 1 143 ? 18.366 -10.607 -23.567 1.00 92.00 143 LYS A N 1
ATOM 1189 C CA . LYS A 1 143 ? 17.381 -9.786 -24.291 1.00 92.00 143 LYS A CA 1
ATOM 1190 C C . LYS A 1 143 ? 16.951 -8.569 -23.483 1.00 92.00 143 LYS A C 1
ATOM 1192 O O . LYS A 1 143 ? 16.627 -8.693 -22.298 1.00 92.00 143 LYS A O 1
ATOM 1197 N N . THR A 1 144 ? 16.857 -7.433 -24.168 1.00 95.69 144 THR A N 1
ATOM 1198 C CA . THR A 1 144 ? 16.358 -6.164 -23.634 1.00 95.69 144 THR A CA 1
ATOM 1199 C C . THR A 1 144 ? 15.058 -5.748 -24.320 1.00 95.69 144 THR A C 1
ATOM 1201 O O . THR A 1 144 ? 14.848 -6.008 -25.507 1.00 95.69 144 THR A O 1
ATOM 1204 N N . TYR A 1 145 ? 14.151 -5.134 -23.560 1.00 96.00 145 TYR A N 1
ATOM 1205 C CA . TYR A 1 145 ? 12.863 -4.653 -24.065 1.00 96.00 145 TYR A CA 1
ATOM 1206 C C . TYR A 1 145 ? 12.546 -3.287 -23.468 1.00 96.00 145 TYR A C 1
ATOM 1208 O O . TYR A 1 145 ? 12.500 -3.147 -22.248 1.00 96.00 145 TYR A O 1
ATOM 1216 N N . SER A 1 146 ? 12.263 -2.295 -24.309 1.00 96.62 146 SER A N 1
ATOM 1217 C CA . SER A 1 146 ? 11.682 -1.038 -23.835 1.00 96.62 146 SER A CA 1
ATOM 1218 C C . SER A 1 146 ? 10.218 -1.266 -23.453 1.00 96.62 146 SER A C 1
ATOM 1220 O O . SER A 1 146 ? 9.459 -1.869 -24.217 1.00 96.62 146 SER A O 1
ATOM 1222 N N . VAL A 1 147 ? 9.829 -0.820 -22.260 1.00 96.00 147 VAL A N 1
ATOM 1223 C CA . VAL A 1 147 ? 8.472 -0.982 -21.719 1.00 96.00 147 VAL A CA 1
ATOM 1224 C C . VAL A 1 147 ? 7.988 0.328 -21.098 1.00 96.00 147 VAL A C 1
ATOM 1226 O O . VAL A 1 147 ? 8.785 1.187 -20.739 1.00 96.00 147 VAL A O 1
ATOM 1229 N N . GLU A 1 148 ? 6.672 0.503 -20.963 1.00 94.88 148 GLU A N 1
ATOM 1230 C CA . GLU A 1 148 ? 6.108 1.694 -20.302 1.00 94.88 148 GLU A CA 1
ATOM 1231 C C . GLU A 1 148 ? 6.285 1.655 -18.777 1.00 94.88 148 GLU A C 1
ATOM 1233 O O . GLU A 1 148 ? 6.449 2.698 -18.152 1.00 94.88 148 GLU A O 1
ATOM 1238 N N . ALA A 1 149 ? 6.240 0.457 -18.190 1.00 95.38 149 ALA A N 1
ATOM 1239 C CA . ALA A 1 149 ? 6.328 0.184 -16.758 1.00 95.38 149 ALA A CA 1
ATOM 1240 C C . ALA A 1 149 ? 6.700 -1.298 -16.526 1.00 95.38 149 ALA A C 1
ATOM 1242 O O . ALA A 1 149 ? 6.595 -2.096 -17.469 1.00 95.38 149 ALA A O 1
ATOM 1243 N N . PRO A 1 150 ? 7.093 -1.700 -15.301 1.00 95.44 150 PRO A N 1
ATOM 1244 C CA . PRO A 1 150 ? 7.274 -3.106 -14.951 1.00 95.44 150 PRO A CA 1
ATOM 1245 C C . PRO A 1 150 ? 6.009 -3.930 -15.230 1.00 95.44 150 PRO A C 1
ATOM 1247 O O . PRO A 1 150 ? 4.894 -3.537 -14.871 1.00 95.44 150 PRO A O 1
ATOM 1250 N N . LEU A 1 151 ? 6.181 -5.071 -15.901 1.00 93.50 151 LEU A N 1
ATOM 1251 C CA . LEU A 1 151 ? 5.056 -5.878 -16.380 1.00 93.50 151 LEU A CA 1
ATOM 1252 C C . LEU A 1 151 ? 4.436 -6.718 -15.261 1.00 93.50 151 LEU A C 1
ATOM 1254 O O . LEU A 1 151 ? 3.225 -6.918 -15.246 1.00 93.50 151 LEU A O 1
ATOM 1258 N N . GLU A 1 152 ? 5.256 -7.182 -14.323 1.00 93.00 152 GLU A N 1
ATOM 1259 C CA . GLU A 1 152 ? 4.837 -8.030 -13.215 1.00 93.00 152 GLU A CA 1
ATOM 1260 C C . GLU A 1 152 ? 4.241 -7.206 -12.070 1.00 93.00 152 GLU A C 1
ATOM 1262 O O . GLU A 1 152 ? 4.489 -6.006 -11.918 1.00 93.00 152 GLU A O 1
ATOM 1267 N N . ASP A 1 153 ? 3.430 -7.867 -11.250 1.00 92.25 153 ASP A N 1
ATOM 1268 C CA . ASP A 1 153 ? 2.690 -7.216 -10.172 1.00 92.25 153 ASP A CA 1
ATOM 1269 C C . ASP A 1 153 ? 3.430 -7.215 -8.839 1.00 92.25 153 ASP A C 1
ATOM 1271 O O . ASP A 1 153 ? 3.020 -6.529 -7.915 1.00 92.25 153 ASP A O 1
ATOM 1275 N N . ALA A 1 154 ? 4.547 -7.927 -8.733 1.00 94.06 154 ALA A N 1
ATOM 1276 C CA . ALA A 1 154 ? 5.406 -7.905 -7.564 1.00 94.06 154 ALA A CA 1
ATOM 1277 C C . ALA A 1 154 ? 6.816 -7.496 -7.984 1.00 94.06 154 ALA A C 1
ATOM 1279 O O . ALA A 1 154 ? 7.409 -8.132 -8.859 1.00 94.06 154 ALA A O 1
ATOM 1280 N N . LEU A 1 155 ? 7.350 -6.446 -7.364 1.00 95.12 155 LEU A N 1
ATOM 1281 C CA . LEU A 1 155 ? 8.691 -5.957 -7.660 1.00 95.12 155 LEU A CA 1
ATOM 1282 C C . LEU A 1 155 ? 9.430 -5.485 -6.407 1.00 95.12 155 LEU A C 1
ATOM 1284 O O . LEU A 1 155 ? 8.841 -4.870 -5.522 1.00 95.12 155 LEU A O 1
ATOM 1288 N N . ILE A 1 156 ? 10.734 -5.744 -6.358 1.00 96.50 156 ILE A N 1
ATOM 1289 C CA . ILE A 1 156 ? 11.665 -5.072 -5.447 1.00 96.50 156 ILE A CA 1
ATOM 1290 C C . ILE A 1 156 ? 12.206 -3.851 -6.182 1.00 96.50 156 ILE A C 1
ATOM 1292 O O . ILE A 1 156 ? 12.637 -3.993 -7.320 1.00 96.50 156 ILE A O 1
ATOM 1296 N N . PHE A 1 157 ? 12.165 -2.678 -5.563 1.00 97.38 157 PHE A N 1
ATOM 1297 C CA . PHE A 1 157 ? 12.405 -1.389 -6.203 1.00 97.38 157 PHE A CA 1
ATOM 1298 C C . PHE A 1 157 ? 13.360 -0.527 -5.383 1.00 97.38 157 PHE A C 1
ATOM 1300 O O . PHE A 1 157 ? 13.279 -0.518 -4.154 1.00 97.38 157 PHE A O 1
ATOM 1307 N N . ASP A 1 158 ? 14.217 0.210 -6.083 1.00 97.75 158 ASP A N 1
ATOM 1308 C CA . ASP A 1 158 ? 15.149 1.183 -5.513 1.00 97.75 158 ASP A CA 1
ATOM 1309 C C . ASP A 1 158 ? 15.394 2.320 -6.519 1.00 97.75 158 ASP A C 1
ATOM 1311 O O . ASP A 1 158 ? 15.418 2.074 -7.735 1.00 97.75 158 ASP A O 1
ATOM 1315 N N . THR A 1 159 ? 15.557 3.560 -6.051 1.00 96.12 159 THR A N 1
ATOM 1316 C CA . THR A 1 159 ? 15.773 4.724 -6.929 1.00 96.12 159 THR A CA 1
ATOM 1317 C C . THR A 1 159 ? 16.786 5.720 -6.385 1.00 96.12 159 THR A C 1
ATOM 1319 O O . THR A 1 159 ? 16.880 5.985 -5.193 1.00 96.12 159 THR A O 1
ATOM 1322 N N . GLU A 1 160 ? 17.501 6.359 -7.309 1.00 95.31 160 GLU A N 1
ATOM 1323 C CA . GLU A 1 160 ? 18.525 7.347 -7.009 1.00 95.31 160 GLU A CA 1
ATOM 1324 C C . GLU A 1 160 ? 18.207 8.705 -7.630 1.00 95.31 160 GLU A C 1
ATOM 1326 O O . GLU A 1 160 ? 17.634 8.814 -8.721 1.00 95.31 160 GLU A O 1
ATOM 1331 N N . VAL A 1 161 ? 18.638 9.760 -6.938 1.00 92.62 161 VAL A N 1
ATOM 1332 C CA . VAL A 1 161 ? 18.545 11.153 -7.396 1.00 92.62 161 VAL A CA 1
ATOM 1333 C C . VAL A 1 161 ? 19.936 11.775 -7.460 1.00 92.62 161 VAL A C 1
ATOM 1335 O O . VAL A 1 161 ? 20.827 11.444 -6.677 1.00 92.62 161 VAL A O 1
ATOM 1338 N N . LEU A 1 162 ? 20.117 12.756 -8.340 1.00 90.25 162 LEU A N 1
ATOM 1339 C CA . LEU A 1 162 ? 21.285 13.634 -8.293 1.00 90.25 162 LEU A CA 1
ATOM 1340 C C . LEU A 1 162 ? 21.003 14.782 -7.323 1.00 90.25 162 LEU A C 1
ATOM 1342 O O . LEU A 1 162 ? 20.398 15.779 -7.696 1.00 90.25 162 LEU A O 1
ATOM 1346 N N . VAL A 1 163 ? 21.468 14.653 -6.077 1.00 85.19 163 VAL A N 1
ATOM 1347 C CA . VAL A 1 163 ? 21.147 15.572 -4.962 1.00 85.19 163 VAL A CA 1
ATOM 1348 C C . VAL A 1 163 ? 21.366 17.055 -5.299 1.00 85.19 163 VAL A C 1
ATOM 1350 O O . VAL A 1 163 ? 20.593 17.900 -4.861 1.00 85.19 163 VAL A O 1
ATOM 1353 N N . LYS A 1 164 ? 22.400 17.380 -6.087 1.00 84.88 164 LYS A N 1
ATOM 1354 C CA . LYS A 1 164 ? 22.701 18.764 -6.498 1.00 84.88 164 LYS A CA 1
ATOM 1355 C C . LYS A 1 164 ? 21.700 19.337 -7.509 1.00 84.88 164 LYS A C 1
ATOM 1357 O O . LYS A 1 164 ? 21.521 20.546 -7.541 1.00 84.88 164 LYS A O 1
ATOM 1362 N N . GLU A 1 165 ? 21.048 18.473 -8.284 1.00 78.69 165 GLU A N 1
ATOM 1363 C CA . GLU A 1 165 ? 20.112 18.828 -9.361 1.00 78.69 165 GLU A CA 1
ATOM 1364 C C . GLU A 1 165 ? 18.641 18.790 -8.910 1.00 78.69 165 GLU A C 1
ATOM 1366 O O . GLU A 1 165 ? 17.745 19.231 -9.633 1.00 78.69 165 GLU A O 1
ATOM 1371 N N . GLY A 1 166 ? 18.374 18.257 -7.711 1.00 83.38 166 GLY A N 1
ATOM 1372 C CA . GLY A 1 166 ? 17.064 18.278 -7.068 1.00 83.38 166 GLY A CA 1
ATOM 1373 C C . GLY A 1 166 ? 16.594 16.915 -6.558 1.00 83.38 166 GLY A C 1
ATOM 1374 O O . GLY A 1 166 ? 17.374 16.000 -6.306 1.00 83.38 166 GLY A O 1
ATOM 1375 N N . HIS A 1 167 ? 15.278 16.798 -6.368 1.00 86.94 167 HIS A N 1
ATOM 1376 C CA . HIS A 1 167 ? 14.627 15.633 -5.750 1.00 86.94 167 HIS A CA 1
ATOM 1377 C C . HIS A 1 167 ? 13.866 14.738 -6.738 1.00 86.94 167 HIS A C 1
ATOM 1379 O O . HIS A 1 167 ? 13.189 13.800 -6.324 1.00 86.94 167 HIS A O 1
ATOM 1385 N N . VAL A 1 168 ? 13.955 15.042 -8.030 1.00 88.81 168 VAL A N 1
ATOM 1386 C CA . VAL A 1 168 ? 13.357 14.246 -9.107 1.00 88.81 168 VAL A CA 1
ATOM 1387 C C . VAL A 1 168 ? 14.207 12.987 -9.325 1.00 88.81 168 VAL A C 1
ATOM 1389 O O . VAL A 1 168 ? 15.434 13.086 -9.241 1.00 88.81 168 VAL A O 1
ATOM 1392 N N . PRO A 1 169 ? 13.603 11.814 -9.595 1.00 93.38 169 PRO A N 1
ATOM 1393 C CA . PRO A 1 169 ? 14.362 10.594 -9.840 1.00 93.38 169 PRO A CA 1
ATOM 1394 C C . PRO A 1 169 ? 15.277 10.725 -11.058 1.00 93.38 169 PRO A C 1
ATOM 1396 O O . PRO A 1 169 ? 14.884 11.222 -12.118 1.00 93.38 169 PRO A O 1
ATOM 1399 N N . THR A 1 170 ? 16.501 10.231 -10.901 1.00 93.50 170 THR A N 1
ATOM 1400 C CA . THR A 1 170 ? 17.506 10.155 -11.964 1.00 93.50 170 THR A CA 1
ATOM 1401 C C . THR A 1 170 ? 17.511 8.769 -12.591 1.00 93.50 170 THR A C 1
ATOM 1403 O O . THR A 1 170 ? 17.502 8.640 -13.817 1.00 93.50 170 THR A O 1
ATOM 1406 N N . MET A 1 171 ? 17.506 7.736 -11.753 1.00 95.38 171 MET A N 1
ATOM 1407 C CA . MET A 1 171 ? 17.486 6.345 -12.181 1.00 95.38 171 MET A CA 1
ATOM 1408 C C . MET A 1 171 ? 16.763 5.474 -11.159 1.00 95.38 171 MET A C 1
ATOM 1410 O O . MET A 1 171 ? 16.628 5.851 -9.994 1.00 95.38 171 MET A O 1
ATOM 1414 N N . ALA A 1 172 ? 16.309 4.306 -11.590 1.00 96.88 172 ALA A N 1
ATOM 1415 C CA . ALA A 1 172 ? 15.779 3.288 -10.698 1.00 96.88 172 ALA A CA 1
ATOM 1416 C C . ALA A 1 172 ? 16.054 1.889 -11.228 1.00 96.88 172 ALA A C 1
ATOM 1418 O O . ALA A 1 172 ? 16.295 1.700 -12.423 1.00 96.88 172 ALA A O 1
ATOM 1419 N N . VAL A 1 173 ? 15.992 0.913 -10.333 1.00 97.44 173 VAL A N 1
ATOM 1420 C CA . VAL A 1 173 ? 16.097 -0.507 -10.655 1.00 97.44 173 VAL A CA 1
ATOM 1421 C C . VAL A 1 173 ? 14.891 -1.219 -10.067 1.00 97.44 173 VAL A C 1
ATOM 1423 O O . VAL A 1 173 ? 14.435 -0.889 -8.972 1.00 97.44 173 VAL A O 1
ATOM 1426 N N . ALA A 1 174 ? 14.374 -2.205 -10.798 1.00 97.44 174 ALA A N 1
ATOM 1427 C CA . ALA A 1 174 ? 13.408 -3.137 -10.247 1.00 97.44 174 ALA A CA 1
ATOM 1428 C C . ALA A 1 174 ? 13.793 -4.591 -10.522 1.00 97.44 174 ALA A C 1
ATOM 1430 O O . ALA A 1 174 ? 14.335 -4.923 -11.576 1.00 97.44 174 ALA A O 1
ATOM 1431 N N . LEU A 1 175 ? 13.483 -5.462 -9.571 1.00 96.69 175 LEU A N 1
ATOM 1432 C CA . LEU A 1 175 ? 13.637 -6.906 -9.670 1.00 96.69 175 LEU A CA 1
ATOM 1433 C C . LEU A 1 175 ? 12.271 -7.564 -9.548 1.00 96.69 175 LEU A C 1
ATOM 1435 O O . LEU A 1 175 ? 11.521 -7.275 -8.619 1.00 96.69 175 LEU A O 1
ATOM 1439 N N . THR A 1 176 ? 11.975 -8.472 -10.466 1.00 95.56 176 THR A N 1
ATOM 1440 C CA . THR A 1 176 ? 10.735 -9.257 -10.496 1.00 95.56 176 THR A CA 1
ATOM 1441 C C . THR A 1 176 ? 11.063 -10.740 -10.626 1.00 95.56 176 THR A C 1
ATOM 1443 O O . THR A 1 176 ? 12.223 -11.109 -10.819 1.00 95.56 176 THR A O 1
ATOM 1446 N N . SER A 1 177 ? 10.042 -11.593 -10.586 1.00 93.19 177 SER A N 1
ATOM 1447 C CA . SER A 1 177 ? 10.191 -13.028 -10.846 1.00 93.19 177 SER A CA 1
ATOM 1448 C C . SER A 1 177 ? 10.600 -13.361 -12.291 1.00 93.19 177 SER A C 1
ATOM 1450 O O . SER A 1 177 ? 11.165 -14.426 -12.527 1.00 93.19 177 SER A O 1
ATOM 1452 N N . ASP A 1 178 ? 10.346 -12.471 -13.264 1.00 93.69 178 ASP A N 1
ATOM 1453 C CA . ASP A 1 178 ? 10.595 -12.729 -14.697 1.00 93.69 178 ASP A CA 1
ATOM 1454 C C . ASP A 1 178 ? 11.790 -11.953 -15.279 1.00 93.69 178 ASP A C 1
ATOM 1456 O O . ASP A 1 178 ? 12.302 -12.308 -16.345 1.00 93.69 178 ASP A O 1
ATOM 1460 N N . GLY A 1 179 ? 12.246 -10.890 -14.617 1.00 95.38 179 GLY A N 1
ATOM 1461 C CA . GLY A 1 179 ? 13.363 -10.087 -15.112 1.00 95.38 179 GLY A CA 1
ATOM 1462 C C . GLY A 1 179 ? 13.821 -8.963 -14.189 1.00 95.38 179 GLY A C 1
ATOM 1463 O O . GLY A 1 179 ? 13.151 -8.596 -13.218 1.00 95.38 179 GLY A O 1
ATOM 1464 N N . TRP A 1 180 ? 14.973 -8.404 -14.550 1.00 97.62 180 TRP A N 1
ATOM 1465 C CA . TRP A 1 180 ? 15.478 -7.142 -14.017 1.00 97.62 180 TRP A CA 1
ATOM 1466 C C . TRP A 1 180 ? 14.961 -5.981 -14.860 1.00 97.62 180 TRP A C 1
ATOM 1468 O O . TRP A 1 180 ? 14.651 -6.147 -16.038 1.00 97.62 180 TRP A O 1
ATOM 1478 N N . TYR A 1 181 ? 14.901 -4.797 -14.273 1.00 98.00 181 TYR A N 1
ATOM 1479 C CA . TYR A 1 181 ? 14.479 -3.578 -14.940 1.00 98.00 181 TYR A CA 1
ATOM 1480 C C . TYR A 1 181 ? 15.380 -2.419 -14.539 1.00 98.00 181 TYR A C 1
ATOM 1482 O O . TYR A 1 181 ? 15.778 -2.325 -13.381 1.00 98.00 181 TYR A O 1
ATOM 1490 N N . SER A 1 182 ? 15.641 -1.506 -15.470 1.00 97.62 182 SER A N 1
ATOM 1491 C CA . SER A 1 182 ? 16.217 -0.193 -15.175 1.00 97.62 182 SER A CA 1
ATOM 1492 C C . SER A 1 182 ? 15.333 0.899 -15.745 1.00 97.62 182 SER A C 1
ATOM 1494 O O . SER A 1 182 ? 14.808 0.768 -16.850 1.00 97.62 182 SER A O 1
ATOM 1496 N N . TRP A 1 183 ? 15.190 1.986 -15.000 1.00 97.25 183 TRP A N 1
ATOM 1497 C CA . TRP A 1 183 ? 14.569 3.215 -15.463 1.00 97.25 183 TRP A CA 1
ATOM 1498 C C . TRP A 1 183 ? 15.612 4.322 -15.510 1.00 97.25 183 TRP A C 1
ATOM 1500 O O . TRP A 1 183 ? 16.328 4.518 -14.528 1.00 97.25 183 TRP A O 1
ATOM 1510 N N . THR A 1 1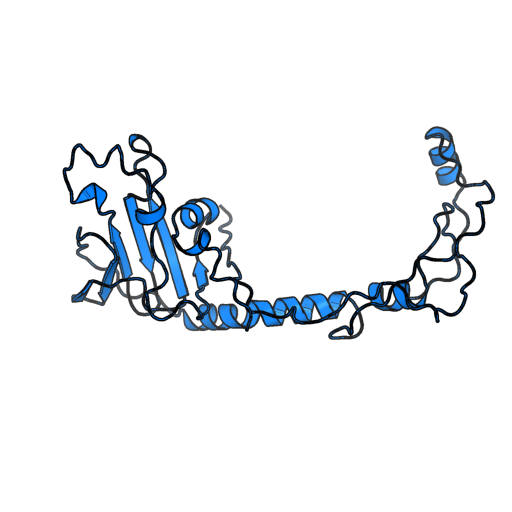84 ? 15.671 5.063 -16.615 1.00 95.12 184 THR A N 1
ATOM 1511 C CA . THR A 1 184 ? 16.568 6.221 -16.752 1.00 95.12 184 THR A CA 1
ATOM 1512 C C . THR A 1 184 ? 15.779 7.479 -17.089 1.00 95.12 184 THR A C 1
ATOM 1514 O O . THR A 1 184 ? 15.013 7.519 -18.059 1.00 95.12 184 THR A O 1
ATOM 1517 N N . SER A 1 185 ? 15.989 8.539 -16.308 1.00 91.62 185 SER A N 1
ATOM 1518 C CA . SER A 1 185 ? 15.326 9.825 -16.513 1.00 91.62 185 SER A CA 1
ATOM 1519 C C . SER A 1 185 ? 15.655 10.424 -17.880 1.00 91.62 185 SER A C 1
ATOM 1521 O O . SER A 1 185 ? 16.813 10.451 -18.302 1.00 91.62 185 SER A O 1
ATOM 1523 N N . LYS A 1 186 ? 14.644 10.985 -18.558 1.00 86.88 186 LYS A N 1
ATOM 1524 C CA . LYS A 1 186 ? 14.815 11.710 -19.836 1.00 86.88 186 LYS A CA 1
ATOM 1525 C C . LYS A 1 186 ? 15.813 12.861 -19.725 1.00 86.88 186 LYS A C 1
ATOM 1527 O O . LYS A 1 186 ? 16.503 13.171 -20.696 1.00 86.88 186 LYS A O 1
ATOM 1532 N N . ARG A 1 187 ? 15.942 13.437 -18.526 1.00 79.62 187 ARG A N 1
ATOM 1533 C CA . ARG A 1 187 ? 16.870 14.534 -18.216 1.00 79.62 187 ARG A CA 1
ATOM 1534 C C . ARG A 1 187 ? 18.342 14.143 -18.379 1.00 79.62 187 ARG A C 1
ATOM 1536 O O . ARG A 1 187 ? 19.171 15.023 -18.551 1.00 79.62 187 ARG A O 1
ATOM 1543 N N . LEU A 1 188 ? 18.670 12.848 -18.345 1.00 80.56 188 LEU A N 1
ATOM 1544 C CA . LEU A 1 188 ? 20.032 12.366 -18.604 1.00 80.56 188 LEU A CA 1
ATOM 1545 C C . LEU A 1 188 ? 20.343 12.210 -20.098 1.00 80.56 188 LEU A C 1
ATOM 1547 O O . LEU A 1 188 ? 21.507 12.218 -20.483 1.00 80.56 188 LEU A O 1
ATOM 1551 N N . SER A 1 189 ? 19.315 12.052 -20.935 1.00 69.38 189 SER A N 1
ATOM 1552 C CA . SER A 1 189 ? 19.462 11.834 -22.381 1.00 69.38 189 SER A CA 1
ATOM 1553 C C . SER A 1 189 ? 19.353 13.109 -23.219 1.00 69.38 189 SER A C 1
ATOM 1555 O O . SER A 1 189 ? 19.827 13.134 -24.352 1.00 69.38 189 SER A O 1
ATOM 1557 N N . VAL A 1 190 ? 18.721 14.158 -22.686 1.00 62.84 190 VAL A N 1
ATOM 1558 C CA . VAL A 1 190 ? 18.472 15.412 -23.402 1.00 62.84 190 VAL A CA 1
ATOM 1559 C C . VAL A 1 190 ? 19.345 16.511 -22.801 1.00 62.84 190 VAL A C 1
ATOM 1561 O O . VAL A 1 190 ? 19.140 16.910 -21.659 1.00 62.84 190 VAL A O 1
ATOM 1564 N N . TYR A 1 191 ? 20.307 17.014 -23.577 1.00 55.16 191 TYR A N 1
ATOM 1565 C CA . TYR A 1 191 ? 20.965 18.288 -23.283 1.00 55.16 191 TYR A CA 1
ATOM 1566 C C . TYR A 1 191 ? 20.034 19.406 -23.768 1.00 55.16 191 TYR A C 1
ATOM 1568 O O . TYR A 1 191 ? 20.071 19.783 -24.937 1.00 55.16 191 TYR A O 1
ATOM 1576 N N . ASP A 1 192 ? 19.131 19.861 -22.904 1.00 54.41 192 ASP A N 1
ATOM 1577 C CA . ASP A 1 192 ? 18.279 21.023 -23.169 1.00 54.41 192 ASP A CA 1
ATOM 1578 C C . ASP A 1 192 ? 18.429 22.012 -22.014 1.00 54.41 192 ASP A C 1
ATOM 1580 O O . ASP A 1 192 ? 18.023 21.741 -20.881 1.00 54.41 192 ASP A O 1
ATOM 1584 N N . ASP A 1 193 ? 19.016 23.172 -22.314 1.00 53.66 193 ASP A N 1
ATOM 1585 C CA . ASP A 1 193 ? 19.210 24.281 -21.373 1.00 53.66 193 ASP A CA 1
ATOM 1586 C C . ASP A 1 193 ? 17.874 24.789 -20.783 1.00 53.66 193 ASP A C 1
ATOM 1588 O O . ASP A 1 193 ? 17.863 25.444 -19.739 1.00 53.66 193 ASP A O 1
ATOM 1592 N N . ASN A 1 194 ? 16.728 24.444 -21.393 1.00 52.62 194 ASN A N 1
ATOM 1593 C CA . ASN A 1 194 ? 15.392 24.784 -20.893 1.00 52.62 194 ASN A CA 1
ATOM 1594 C C . ASN A 1 194 ? 14.791 23.749 -19.924 1.00 52.62 194 ASN A C 1
ATOM 1596 O O . ASN A 1 194 ? 13.787 24.058 -19.278 1.00 52.62 194 ASN A O 1
ATOM 1600 N N . CYS A 1 195 ? 15.390 22.561 -19.748 1.00 51.09 195 CYS A N 1
ATOM 1601 C CA . CYS A 1 195 ? 14.900 21.547 -18.797 1.00 51.09 195 CYS A CA 1
ATOM 1602 C C . CYS A 1 195 ? 14.961 22.004 -17.327 1.00 51.09 195 CYS A C 1
ATOM 1604 O O . CYS A 1 195 ? 14.339 21.384 -16.464 1.00 51.09 195 CYS A O 1
ATOM 1606 N N . LEU A 1 196 ? 15.689 23.085 -17.023 1.00 51.19 196 LEU A N 1
ATOM 1607 C CA . LEU A 1 196 ? 15.684 23.730 -15.704 1.00 51.19 196 LEU A CA 1
ATOM 1608 C C . LEU A 1 196 ? 14.337 24.399 -15.373 1.00 51.19 196 LEU A C 1
ATOM 1610 O O . LEU A 1 196 ? 14.037 24.603 -14.199 1.00 51.19 196 LEU A O 1
ATOM 1614 N N . ASN A 1 197 ? 13.516 24.688 -16.387 1.00 49.34 197 ASN A N 1
ATOM 1615 C CA . ASN A 1 197 ? 12.195 25.305 -16.251 1.00 49.34 197 ASN A CA 1
ATOM 1616 C C . ASN A 1 197 ? 11.042 24.301 -16.391 1.00 49.34 197 ASN A C 1
ATOM 1618 O O . ASN A 1 197 ? 9.902 24.724 -16.592 1.00 49.34 197 ASN A O 1
ATOM 1622 N N . ASP A 1 198 ? 11.296 22.988 -16.308 1.00 53.31 198 ASP A N 1
ATOM 1623 C CA . ASP A 1 198 ? 10.219 22.000 -16.387 1.00 53.31 198 ASP A CA 1
ATOM 1624 C C . ASP A 1 198 ? 9.397 22.019 -15.086 1.00 53.31 198 ASP A C 1
ATOM 1626 O O . ASP A 1 198 ? 9.644 21.299 -14.117 1.00 53.31 198 ASP A O 1
ATOM 1630 N N . ILE A 1 199 ? 8.422 22.931 -15.066 1.00 50.19 199 ILE A N 1
ATOM 1631 C CA . ILE A 1 199 ? 7.482 23.222 -13.974 1.00 50.19 199 ILE A CA 1
ATOM 1632 C C . ILE A 1 199 ? 6.659 21.978 -13.589 1.00 50.19 199 ILE A C 1
ATOM 1634 O O . ILE A 1 199 ? 6.071 21.933 -12.509 1.00 50.19 199 ILE A O 1
ATOM 1638 N N . ASN A 1 200 ? 6.668 20.922 -14.408 1.00 62.81 200 ASN A N 1
ATOM 1639 C CA . ASN A 1 200 ? 5.936 19.694 -14.140 1.00 62.81 200 ASN A CA 1
ATOM 1640 C C . ASN A 1 200 ? 6.867 18.567 -13.679 1.00 62.81 200 ASN A C 1
ATOM 1642 O O . ASN A 1 200 ? 7.010 17.548 -14.356 1.00 62.81 200 ASN A O 1
ATOM 1646 N N . ALA A 1 201 ? 7.412 18.700 -12.462 1.00 69.88 201 ALA A N 1
ATOM 1647 C CA . ALA A 1 201 ? 8.121 17.625 -11.746 1.00 69.88 201 ALA A CA 1
ATOM 1648 C C . ALA A 1 201 ? 7.361 16.281 -11.780 1.00 69.88 201 ALA A C 1
ATOM 1650 O O . ALA A 1 201 ? 7.970 15.215 -11.776 1.00 69.88 201 ALA A O 1
ATOM 1651 N N . PHE A 1 202 ? 6.032 16.346 -11.894 1.00 79.56 202 PHE A N 1
ATOM 1652 C CA . PHE A 1 202 ? 5.127 15.219 -12.079 1.00 79.56 202 PHE A CA 1
ATOM 1653 C C . PHE A 1 202 ? 5.454 14.338 -13.299 1.00 79.56 202 PHE A C 1
ATOM 1655 O O . PHE A 1 202 ? 5.508 13.119 -13.175 1.00 79.56 202 PHE A O 1
ATOM 1662 N N . ASN A 1 203 ? 5.750 14.931 -14.462 1.00 80.50 203 ASN A N 1
ATOM 1663 C CA . ASN A 1 203 ? 6.072 14.186 -15.692 1.00 80.50 203 ASN A CA 1
ATOM 1664 C C . ASN A 1 203 ? 7.449 13.511 -15.643 1.00 80.50 203 ASN A C 1
ATOM 1666 O O . ASN A 1 203 ? 7.789 12.724 -16.527 1.00 80.50 203 ASN A O 1
ATOM 1670 N N . SER A 1 204 ? 8.245 13.843 -14.626 1.00 86.38 204 SER A N 1
ATOM 1671 C CA . SER A 1 204 ? 9.562 13.263 -14.391 1.00 86.38 204 SER A CA 1
ATOM 1672 C C . SER A 1 204 ? 9.547 12.147 -13.338 1.00 86.38 204 SER A C 1
ATOM 1674 O O . SER A 1 204 ? 10.608 11.608 -13.039 1.00 86.38 204 SER A O 1
ATOM 1676 N N . LEU A 1 205 ? 8.385 11.807 -12.763 1.00 93.00 205 LEU A N 1
ATOM 1677 C CA . LEU A 1 205 ? 8.239 10.690 -11.825 1.00 93.00 205 LEU A CA 1
ATOM 1678 C C . LEU A 1 205 ? 8.233 9.338 -12.552 1.00 93.00 205 LEU A C 1
ATOM 1680 O O . LEU A 1 205 ? 7.943 9.245 -13.745 1.00 93.00 205 LEU A O 1
ATOM 1684 N N . ILE A 1 206 ? 8.550 8.278 -11.812 1.00 95.38 206 ILE A N 1
ATOM 1685 C CA . ILE A 1 206 ? 8.686 6.917 -12.330 1.00 95.38 206 ILE A CA 1
ATOM 1686 C C . ILE A 1 206 ? 7.302 6.258 -12.398 1.00 95.38 206 ILE A C 1
ATOM 1688 O O . ILE A 1 206 ? 6.683 6.069 -11.349 1.00 95.38 206 ILE A O 1
ATOM 1692 N N . PRO A 1 207 ? 6.805 5.875 -13.587 1.00 94.31 207 PRO A N 1
ATOM 1693 C CA . PRO A 1 207 ? 5.562 5.122 -13.699 1.00 94.31 207 PRO A CA 1
ATOM 1694 C C . PRO A 1 207 ? 5.785 3.665 -13.288 1.00 94.31 207 PRO A C 1
ATOM 1696 O O . PRO A 1 207 ? 6.695 3.006 -13.793 1.00 94.31 207 PRO A O 1
ATOM 1699 N N . ILE A 1 208 ? 4.949 3.143 -12.396 1.00 93.88 208 ILE A N 1
ATOM 1700 C CA . ILE A 1 208 ? 4.924 1.711 -12.042 1.00 93.88 208 ILE A CA 1
ATOM 1701 C C . ILE A 1 208 ? 3.736 1.000 -12.707 1.00 93.88 208 ILE A C 1
ATOM 1703 O O . ILE A 1 208 ? 3.698 -0.230 -12.781 1.00 93.88 208 ILE A O 1
ATOM 1707 N N . TYR A 1 209 ? 2.797 1.761 -13.269 1.00 91.25 209 TYR A N 1
ATOM 1708 C CA . TYR A 1 209 ? 1.669 1.243 -14.026 1.00 91.25 209 TYR A CA 1
ATOM 1709 C C . TYR A 1 209 ? 1.735 1.690 -15.485 1.00 91.25 209 TYR A C 1
ATOM 1711 O O . TYR A 1 209 ? 1.940 2.860 -15.801 1.00 91.25 209 TYR A O 1
ATOM 1719 N N . GLY A 1 210 ? 1.513 0.742 -16.397 1.00 85.12 210 GLY A N 1
ATOM 1720 C CA . GLY A 1 210 ? 1.315 1.054 -17.810 1.00 85.12 210 GLY A CA 1
ATOM 1721 C C . GLY A 1 210 ? -0.058 1.679 -18.067 1.00 85.12 210 GLY A C 1
ATOM 1722 O O . GLY A 1 210 ? -0.971 1.602 -17.239 1.00 85.12 210 GLY A O 1
ATOM 1723 N N . SER A 1 211 ? -0.247 2.230 -19.267 1.00 78.38 211 SER A N 1
ATOM 1724 C CA . SER A 1 211 ? -1.459 2.985 -19.629 1.00 78.38 211 SER A CA 1
ATOM 1725 C C . SER A 1 211 ? -2.771 2.180 -19.566 1.00 78.38 211 SER A C 1
ATOM 1727 O O . SER A 1 211 ? -3.846 2.771 -19.514 1.00 78.38 211 SER A O 1
ATOM 1729 N N . LYS A 1 212 ? -2.703 0.840 -19.590 1.00 68.12 212 LYS A N 1
ATOM 1730 C CA . LYS A 1 212 ? -3.866 -0.052 -19.759 1.00 68.12 212 LYS A CA 1
ATOM 1731 C C . LYS A 1 212 ? -4.342 -0.779 -18.495 1.00 68.12 212 LYS A C 1
ATOM 1733 O O . LYS A 1 212 ? -5.417 -1.354 -18.545 1.00 68.12 212 LYS A O 1
ATOM 1738 N N . ASN A 1 213 ? -3.585 -0.765 -17.393 1.00 64.12 213 ASN A N 1
ATOM 1739 C CA . ASN A 1 213 ? -3.833 -1.651 -16.243 1.00 64.12 213 ASN A CA 1
ATOM 1740 C C . ASN A 1 213 ? -3.626 -0.939 -14.894 1.00 64.12 213 ASN A C 1
ATOM 1742 O O . ASN A 1 213 ? -2.737 -1.318 -14.141 1.00 64.12 213 ASN A O 1
ATOM 1746 N N . LYS A 1 214 ? -4.413 0.097 -14.576 1.00 68.81 214 LYS A N 1
ATOM 1747 C CA . LYS A 1 214 ? -4.285 0.825 -13.292 1.00 68.81 214 LYS A CA 1
ATOM 1748 C C . LYS A 1 214 ? -5.049 0.189 -12.122 1.00 68.81 214 LYS A C 1
ATOM 1750 O O . LYS A 1 214 ? -4.726 0.487 -10.976 1.00 68.81 214 LYS A O 1
ATOM 1755 N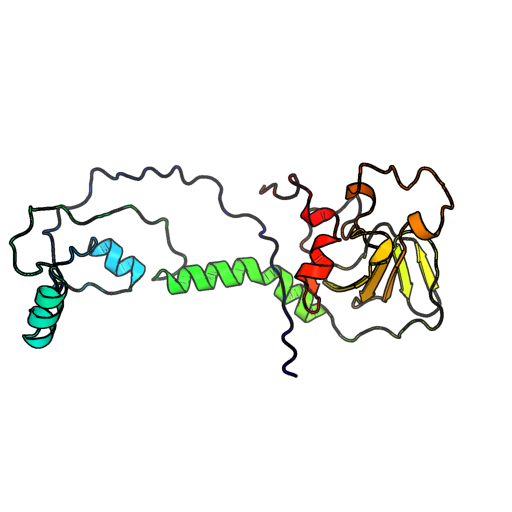 N . ASP A 1 215 ? -5.984 -0.717 -12.409 1.00 73.00 215 ASP A N 1
ATOM 1756 C CA . ASP A 1 215 ? -6.880 -1.322 -11.408 1.00 73.00 215 ASP A CA 1
ATOM 1757 C C . ASP A 1 215 ? -6.327 -2.616 -10.784 1.00 73.00 215 ASP A C 1
ATOM 1759 O O . ASP A 1 215 ? -6.957 -3.231 -9.925 1.00 73.00 215 ASP A O 1
ATOM 1763 N N . ILE A 1 216 ? -5.136 -3.053 -11.201 1.00 79.81 216 ILE A N 1
ATOM 1764 C CA . ILE A 1 216 ? -4.489 -4.264 -10.684 1.00 79.81 216 ILE A CA 1
ATOM 1765 C C . ILE A 1 216 ? -3.693 -3.913 -9.423 1.00 79.81 216 ILE A C 1
ATOM 1767 O O . ILE A 1 216 ? -2.980 -2.915 -9.383 1.00 79.81 216 ILE A O 1
ATOM 1771 N N . SER A 1 217 ? -3.774 -4.737 -8.379 1.00 82.00 217 SER A N 1
ATOM 1772 C CA . SER A 1 217 ? -2.893 -4.596 -7.217 1.00 82.00 217 SER A CA 1
ATOM 1773 C C . SER A 1 217 ? -1.446 -4.912 -7.597 1.00 82.00 217 SER A C 1
ATOM 1775 O O . SER A 1 217 ? -1.155 -6.040 -7.981 1.00 82.00 217 SER A O 1
ATOM 1777 N N . LYS A 1 218 ? -0.530 -3.950 -7.419 1.00 88.81 218 LYS A N 1
ATOM 1778 C CA . LYS A 1 218 ? 0.920 -4.198 -7.441 1.00 88.81 218 LYS A CA 1
ATOM 1779 C C . LYS A 1 218 ? 1.535 -4.109 -6.044 1.00 88.81 218 LYS A C 1
ATOM 1781 O O . LYS A 1 218 ? 1.246 -3.180 -5.293 1.00 88.81 218 LYS A O 1
ATOM 1786 N N . CYS A 1 219 ? 2.416 -5.048 -5.717 1.00 92.25 219 CYS A N 1
ATOM 1787 C CA . CYS A 1 219 ? 3.245 -5.078 -4.519 1.00 92.25 219 CYS A CA 1
ATOM 1788 C C . CYS A 1 219 ? 4.648 -4.543 -4.838 1.00 92.25 219 CYS A C 1
ATOM 1790 O O . CYS A 1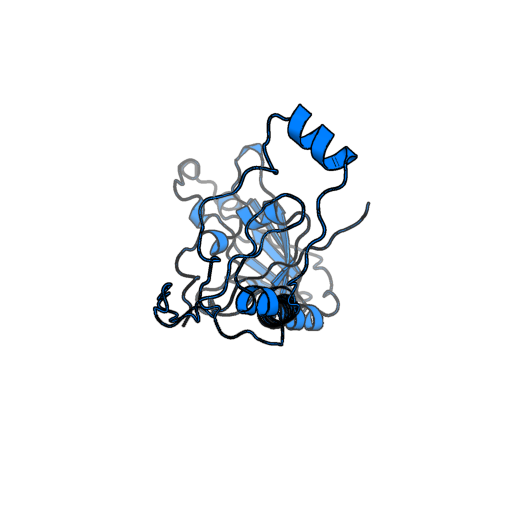 219 ? 5.446 -5.222 -5.484 1.00 92.25 219 CYS A O 1
ATOM 1792 N N . VAL A 1 220 ? 4.959 -3.341 -4.351 1.00 93.44 220 VAL A N 1
ATOM 1793 C CA . VAL A 1 220 ? 6.296 -2.739 -4.457 1.00 93.44 220 VAL A CA 1
ATOM 1794 C C . VAL A 1 220 ? 7.020 -2.897 -3.124 1.00 93.44 220 VAL A C 1
ATOM 1796 O O . VAL A 1 220 ? 6.524 -2.469 -2.082 1.00 93.44 220 VAL A O 1
ATOM 1799 N N . ILE A 1 221 ? 8.185 -3.534 -3.156 1.00 93.94 221 ILE A N 1
ATOM 1800 C CA . ILE A 1 221 ? 9.003 -3.871 -1.991 1.00 93.94 221 ILE A CA 1
ATOM 1801 C C . ILE A 1 221 ? 10.259 -3.007 -2.048 1.00 93.94 221 ILE A C 1
ATOM 1803 O O . ILE A 1 221 ? 10.944 -2.985 -3.062 1.00 93.94 221 ILE A O 1
ATOM 1807 N N . GLY A 1 222 ? 10.595 -2.319 -0.963 1.00 91.94 222 GLY A N 1
ATOM 1808 C CA . GLY A 1 222 ? 11.780 -1.461 -0.912 1.00 91.94 222 GLY A CA 1
ATOM 1809 C C . GLY A 1 222 ? 12.393 -1.419 0.480 1.00 91.94 222 GLY A C 1
ATOM 1810 O O . GLY A 1 222 ? 11.780 -1.850 1.465 1.00 91.94 222 GLY A O 1
ATOM 1811 N N . HIS A 1 223 ? 13.606 -0.883 0.574 1.00 89.56 223 HIS A N 1
ATOM 1812 C CA . HIS A 1 223 ? 14.277 -0.633 1.844 1.00 89.56 223 HIS A CA 1
ATOM 1813 C C . HIS A 1 223 ? 14.190 0.860 2.168 1.00 89.56 223 HIS A C 1
ATOM 1815 O O . HIS A 1 223 ? 14.718 1.679 1.438 1.00 89.56 223 HIS A O 1
ATOM 1821 N N . PHE A 1 224 ? 13.540 1.223 3.279 1.00 86.75 224 PHE A N 1
ATOM 1822 C CA . PHE A 1 224 ? 13.248 2.630 3.601 1.00 86.75 224 PHE A CA 1
ATOM 1823 C C . PHE A 1 224 ? 12.391 3.336 2.526 1.00 86.75 224 PHE A C 1
ATOM 1825 O O . PHE A 1 224 ? 12.596 4.496 2.169 1.00 86.75 224 PHE A O 1
ATOM 1832 N N . VAL A 1 225 ? 11.348 2.617 2.097 1.00 85.81 225 VAL A N 1
ATOM 1833 C CA . VAL A 1 225 ? 10.474 2.901 0.946 1.00 85.81 225 VAL A CA 1
ATOM 1834 C C . VAL A 1 225 ? 9.903 4.317 0.864 1.00 85.81 225 VAL A C 1
ATOM 1836 O O . VAL A 1 225 ? 9.507 4.746 -0.209 1.00 85.81 225 VAL A O 1
ATOM 1839 N N . SER A 1 226 ? 9.830 5.077 1.962 1.00 89.75 226 SER A N 1
ATOM 1840 C CA . SER A 1 226 ? 9.347 6.463 1.911 1.00 89.75 226 SER A CA 1
ATOM 1841 C C . SER A 1 226 ? 10.165 7.336 0.963 1.00 89.75 226 SER A C 1
ATOM 1843 O O . SER A 1 226 ? 9.607 8.252 0.360 1.00 89.75 226 SER A O 1
ATOM 1845 N N . TYR A 1 227 ? 11.467 7.057 0.841 1.00 92.19 227 TYR A N 1
ATOM 1846 C CA . TYR A 1 227 ? 12.334 7.772 -0.086 1.00 92.19 227 TYR A CA 1
ATOM 1847 C C . TYR A 1 227 ? 11.966 7.446 -1.536 1.00 92.19 227 TYR A C 1
ATOM 1849 O O . TYR A 1 227 ? 11.648 8.354 -2.304 1.00 92.19 227 TYR A O 1
ATOM 1857 N N . ASP A 1 228 ? 11.902 6.157 -1.870 1.00 94.56 228 ASP A N 1
ATOM 1858 C CA . ASP A 1 228 ? 11.613 5.676 -3.223 1.00 94.56 228 ASP A CA 1
ATOM 1859 C C . ASP A 1 228 ? 10.195 6.022 -3.676 1.00 94.56 228 ASP A C 1
ATOM 1861 O O . ASP A 1 228 ? 9.963 6.490 -4.792 1.00 94.56 228 ASP A O 1
ATOM 1865 N N . ARG A 1 229 ? 9.234 5.864 -2.765 1.00 93.06 229 ARG A N 1
ATOM 1866 C CA . ARG A 1 229 ? 7.809 6.119 -2.984 1.00 93.06 229 ARG A CA 1
ATOM 1867 C C . ARG A 1 229 ? 7.543 7.546 -3.443 1.00 93.06 229 ARG A C 1
ATOM 1869 O O . ARG A 1 229 ? 6.730 7.762 -4.333 1.00 93.06 229 ARG A O 1
ATOM 1876 N N . ALA A 1 230 ? 8.265 8.521 -2.895 1.00 92.75 230 ALA A N 1
ATOM 1877 C CA . ALA A 1 230 ? 8.129 9.922 -3.286 1.00 92.75 230 ALA A CA 1
ATOM 1878 C C . ALA A 1 230 ? 8.602 10.211 -4.728 1.00 92.75 230 ALA A C 1
ATOM 1880 O O . ALA A 1 230 ? 8.594 11.365 -5.155 1.00 92.75 230 ALA A O 1
ATOM 1881 N N . ARG A 1 231 ? 9.093 9.203 -5.460 1.00 94.19 231 ARG A N 1
ATOM 1882 C CA . ARG A 1 231 ? 9.517 9.298 -6.862 1.00 94.19 231 ARG A CA 1
ATOM 1883 C C . ARG A 1 231 ? 8.627 8.482 -7.803 1.00 94.19 231 ARG A C 1
ATOM 1885 O O . ARG A 1 231 ? 8.847 8.525 -9.010 1.00 94.19 231 ARG A O 1
ATOM 1892 N N . ILE A 1 232 ? 7.618 7.787 -7.278 1.00 93.69 232 ILE A N 1
ATOM 1893 C CA . ILE A 1 232 ? 6.646 7.019 -8.061 1.00 93.69 232 ILE A CA 1
ATOM 1894 C C . ILE A 1 232 ? 5.499 7.937 -8.497 1.00 93.69 232 ILE A C 1
ATOM 1896 O O . ILE A 1 232 ? 4.942 8.678 -7.689 1.00 93.69 232 ILE A O 1
ATOM 1900 N N . LEU A 1 233 ? 5.130 7.875 -9.776 1.00 91.88 233 LEU A N 1
ATOM 1901 C CA . LEU A 1 233 ? 4.096 8.710 -10.392 1.00 91.88 233 LEU A CA 1
ATOM 1902 C C . LEU A 1 233 ? 2.719 8.489 -9.756 1.00 91.88 233 LEU A C 1
ATOM 1904 O O . LEU A 1 233 ? 2.005 9.440 -9.431 1.00 91.88 233 LEU A O 1
ATOM 1908 N N . GLU A 1 234 ? 2.334 7.227 -9.572 1.00 90.12 234 GLU A N 1
ATOM 1909 C CA . GLU A 1 234 ? 0.979 6.857 -9.161 1.00 90.12 234 GLU A CA 1
ATOM 1910 C C . GLU A 1 234 ? 0.652 7.191 -7.703 1.00 90.12 234 GLU A C 1
ATOM 1912 O O . GLU A 1 234 ? -0.522 7.192 -7.340 1.00 90.12 234 GLU A O 1
ATOM 1917 N N . GLU A 1 235 ? 1.653 7.534 -6.892 1.00 88.62 235 GLU A N 1
ATOM 1918 C CA . GLU A 1 235 ? 1.477 8.000 -5.508 1.00 88.62 235 GLU A CA 1
ATOM 1919 C C . GLU A 1 235 ? 0.871 9.406 -5.422 1.00 88.62 235 GLU A C 1
ATOM 1921 O O . GLU A 1 235 ? 0.401 9.827 -4.365 1.00 88.62 235 GLU A O 1
ATOM 1926 N N . TYR A 1 236 ? 0.850 10.121 -6.547 1.00 88.12 236 TYR A N 1
ATOM 1927 C CA . TYR A 1 236 ? 0.330 11.480 -6.661 1.00 88.12 236 TYR A CA 1
ATOM 1928 C C . TYR A 1 236 ? -0.937 11.565 -7.529 1.00 88.12 236 TYR A C 1
ATOM 1930 O O . TYR A 1 236 ? -1.469 12.657 -7.732 1.00 88.12 236 TYR A O 1
ATOM 1938 N N . LEU A 1 237 ? -1.442 10.439 -8.051 1.00 83.81 237 LEU A N 1
ATOM 1939 C CA . LEU A 1 237 ? -2.677 10.407 -8.837 1.00 83.81 237 LEU A CA 1
ATOM 1940 C C . LEU A 1 237 ? -3.908 10.308 -7.923 1.00 83.81 237 LEU A C 1
ATOM 1942 O O . LEU A 1 237 ? -4.067 9.335 -7.191 1.00 83.81 237 LEU A O 1
ATOM 1946 N N . LEU A 1 238 ? -4.815 11.284 -8.019 1.00 71.12 238 LEU A N 1
ATOM 1947 C CA . LEU A 1 238 ? -6.044 11.339 -7.213 1.00 71.12 238 LEU A CA 1
ATOM 1948 C C . LEU A 1 238 ? -7.130 10.352 -7.691 1.00 71.12 238 LEU A C 1
ATOM 1950 O O . LEU A 1 238 ? -7.893 9.838 -6.876 1.00 7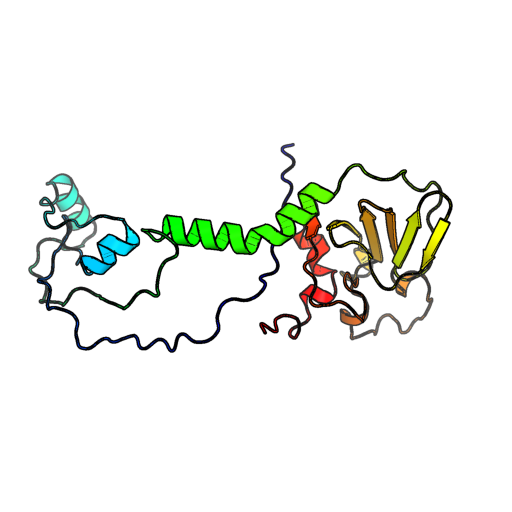1.12 238 LEU A O 1
ATOM 1954 N N . ASP A 1 239 ? -7.168 10.045 -8.992 1.00 63.19 239 ASP A N 1
ATOM 1955 C CA . ASP A 1 239 ? -8.250 9.264 -9.623 1.00 63.19 239 ASP A CA 1
ATOM 1956 C C . ASP A 1 239 ? -8.105 7.739 -9.475 1.00 63.19 239 ASP A C 1
ATOM 1958 O O . ASP A 1 239 ? -9.020 6.986 -9.807 1.00 63.19 239 ASP A O 1
ATOM 1962 N N . VAL A 1 240 ? -6.978 7.257 -8.939 1.00 51.19 240 VAL A N 1
ATOM 1963 C CA . VAL A 1 240 ? -6.728 5.812 -8.741 1.00 51.19 240 VAL A CA 1
ATOM 1964 C C . VAL A 1 240 ? -7.309 5.301 -7.409 1.00 51.19 240 VAL A C 1
ATOM 1966 O O . VAL A 1 240 ? -6.996 4.206 -6.952 1.00 51.19 240 VAL A O 1
ATOM 1969 N N . CYS A 1 241 ? -8.175 6.100 -6.782 1.00 37.09 241 CYS A N 1
ATOM 1970 C CA . CYS A 1 241 ? -9.024 5.728 -5.649 1.00 37.09 241 CYS A CA 1
ATOM 1971 C C . CYS A 1 241 ? -10.492 5.594 -6.090 1.00 37.09 241 CYS A C 1
ATOM 1973 O O . CYS A 1 241 ? -11.403 6.033 -5.387 1.00 37.09 241 CYS A O 1
ATOM 1975 N N . THR A 1 242 ? -10.749 5.039 -7.275 1.00 31.55 242 THR A N 1
ATOM 1976 C CA . THR A 1 242 ? -12.115 4.727 -7.706 1.00 31.55 242 THR A CA 1
ATOM 1977 C C . THR A 1 242 ? -12.485 3.323 -7.241 1.00 31.55 242 THR A C 1
ATOM 1979 O O . THR A 1 242 ? -12.116 2.309 -7.819 1.00 31.55 242 THR A O 1
ATOM 1982 N N . PHE A 1 243 ? -13.194 3.290 -6.115 1.00 33.16 243 PHE A N 1
ATOM 1983 C CA . PHE A 1 243 ? -13.853 2.111 -5.573 1.00 33.16 243 PHE A CA 1
ATOM 1984 C C . PHE A 1 243 ? -15.146 1.863 -6.360 1.00 33.16 243 PHE A C 1
ATOM 1986 O O . PHE A 1 243 ? -16.151 2.531 -6.106 1.00 33.16 243 PHE A O 1
ATOM 1993 N N . THR A 1 244 ? -15.114 0.944 -7.323 1.00 28.61 244 THR A N 1
ATOM 1994 C CA . THR A 1 244 ? -16.327 0.363 -7.925 1.00 28.61 244 THR A CA 1
ATOM 1995 C C . THR A 1 244 ? -16.504 -1.066 -7.471 1.00 28.61 244 THR A C 1
ATOM 1997 O O . THR A 1 244 ? -15.510 -1.816 -7.590 1.00 28.61 244 THR A O 1
#

InterPro domains:
  IPR002297 DNA-directed DNA-polymerase, family A, mitochondria [PR00867] (90-102)
  IPR002297 DNA-directed DNA-polymerase, family A, mitochondria [PR00867] (222-236)
  IPR002297 DNA-directed DNA-polymerase, family A, mitochondria [PTHR10267] (25-241)
  IPR041336 DNA mitochondrial polymerase, exonuclease domain [PF18136] (86-238)

Radius of gyration: 28.01 Å; chains: 1; bounding box: 61×42×74 Å

Secondary structure (DSSP, 8-state):
-----EE---PPP-----------TT---PPP-B-TT-PBPPPHHHHHHHHS------PPPPHHHHHHHHHTT---SSPPP--PPP--PPPPPSSSSHHHHHHHHHHHHHHHHHHHHHT--SPPPPPSS----SEEEEEETTEEEEESS-SSSEEEEEEE--TTT-SS--EEEEE-SS-EEEEE-HHHH---TTGGG---GGGGSBP-S-TT-SSS--EEEESSTHHHHTTBGGGG-STT----

Foldseek 3Di:
DDFDWDWDFDFFDDDDDDPFPFDDVPDDFDFWAAAQQRHTDADQVVCCQAPVDGDRDHDHDDPVRCVVCVVVVHDSPDDDDGDTHDDGDDPDAPDRHPVNRVVVVCCVRCVQVVVLVVVQDDWADDDPDDDQDAAKWWDAPPDIDHDNADPGQEKEKDFDDPVVLHLATAKMWITGSGTIMIHGFVVVVDPDPCVNVPPPSLVRAHENDDPPDLQHHHIYIYRVCVSVLVRYNVNPDPPSPDRD

Sequence (244 aa):
MHSRFAIYWRNQGMFLQHRLCFYSSNHPKQSPTYNEVNILMIDRNFQKVLFDCQKYDYQKASFEILQEFCRLGIDITSSRHYKNPLYFSIPDLSGSNVKEHLDSVAKELSHPYMKLLESFGSPPELPKIWESSSGWTKYRGDKTYSVEAPLEDALIFDTEVLVKEGHVPTMAVALTSDGWYSWTSKRLSVYDDNCLNDINAFNSLIPIYGSKNKDISKCVIGHFVSYDRARILEEYLLDVCTFT

pLDDT: mean 80.21, std 19.06, range [25.55, 98.0]

Organism: Schistosoma haematobium (NCBI:txid6185)